Protein AF-A0A1D6H2U7-F1 (afdb_monomer)

Foldseek 3Di:
DPCVVVVCPPDPVVVVDDVPDPVVVVVVCVVCVVVDDDDDPVRDDDQDADPVLVVLLVVLVVVVVVQLVVQVVVPVVDDDPPSVPSDPPVVVVVSVVVSVQSLQAQQQAADPQDLVNLLVLLVVCQVLQLVHVPDDSVRSSVVSNPGGNVVSLVSCVVRNDDPPDNRDDVVRVVSGSVSVVVVVVVVVVVVVVVVVD

pLDDT: mean 80.96, std 12.72, range [44.22, 93.94]

Nearest PDB structures (foldseek):
  5gn1-assembly3_C  TM=7.634E-01  e=2.552E-04  Saccharomyces cerevisiae S288C
  5gn1-assembly2_B  TM=7.466E-01  e=2.278E-04  Saccharomyces cerevisiae S288C
  5gn1-assembly4_D  TM=7.566E-01  e=9.433E-04  Saccharomyces cerevisiae S288C
  7xxe-assembly1_B  TM=7.480E-01  e=2.031E-02  Schizosaccharomyces pombe 972h-
  6gi4-assembly1_B  TM=2.643E-01  e=2.697E+00  Escherichia coli

Organism: Zea mays (NCBI:txid4577)

Structure (mmCIF, N/CA/C/O backbone):
data_AF-A0A1D6H2U7-F1
#
_entry.id   AF-A0A1D6H2U7-F1
#
loop_
_atom_site.group_PDB
_atom_site.id
_atom_site.type_symbol
_atom_site.label_atom_id
_atom_site.label_alt_id
_atom_site.label_comp_id
_atom_site.label_asym_id
_atom_site.label_entity_id
_atom_site.label_seq_id
_atom_site.pdbx_PDB_ins_code
_atom_site.Cartn_x
_atom_site.Cartn_y
_atom_site.Cartn_z
_atom_site.occupancy
_atom_site.B_iso_or_equiv
_atom_site.auth_seq_id
_atom_site.auth_comp_id
_atom_site.auth_asym_id
_atom_site.auth_atom_id
_atom_site.pdbx_PDB_model_num
ATOM 1 N N . MET A 1 1 ? 18.653 -19.651 -17.900 1.00 61.44 1 MET A N 1
ATOM 2 C CA . MET A 1 1 ? 18.583 -19.620 -19.382 1.00 61.44 1 MET A CA 1
ATOM 3 C C . MET A 1 1 ? 18.150 -20.996 -19.859 1.00 61.44 1 MET A C 1
ATOM 5 O O . MET A 1 1 ? 18.416 -21.931 -19.123 1.00 61.44 1 MET A O 1
ATOM 9 N N . MET A 1 2 ? 17.457 -21.106 -21.000 1.00 68.44 2 MET A N 1
ATOM 10 C CA . MET A 1 2 ? 16.873 -22.360 -21.515 1.00 68.44 2 MET A CA 1
ATOM 11 C C . MET A 1 2 ? 17.975 -23.361 -21.919 1.00 68.44 2 MET A C 1
ATOM 13 O O . MET A 1 2 ? 18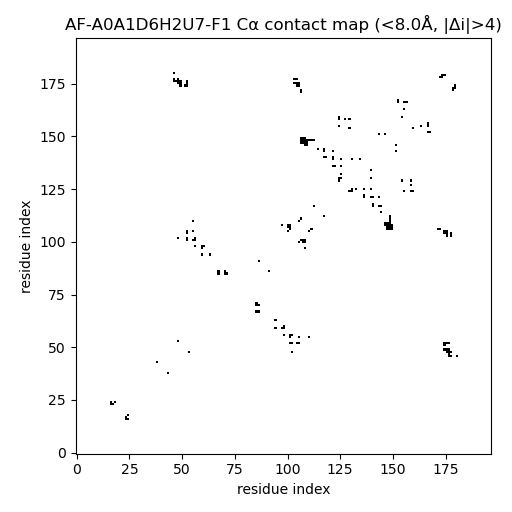.562 -23.186 -22.984 1.00 68.44 2 MET A O 1
ATOM 17 N N . PRO A 1 3 ? 18.296 -24.371 -21.091 1.00 67.69 3 PRO A N 1
ATOM 18 C CA . PRO A 1 3 ? 19.485 -25.198 -21.295 1.00 67.69 3 PRO A CA 1
ATOM 19 C C . PRO A 1 3 ? 19.363 -26.098 -22.530 1.00 67.69 3 PRO A C 1
ATOM 21 O O . PRO A 1 3 ? 20.343 -26.264 -23.243 1.00 67.69 3 PRO A O 1
ATOM 24 N N . ASP A 1 4 ? 18.158 -26.572 -22.850 1.00 71.56 4 ASP A N 1
ATOM 25 C CA . ASP A 1 4 ? 17.928 -27.526 -23.944 1.00 71.56 4 ASP A CA 1
ATOM 26 C C . ASP A 1 4 ? 18.066 -26.902 -25.344 1.00 71.56 4 ASP A C 1
ATOM 28 O O . ASP A 1 4 ? 18.385 -27.591 -26.306 1.00 71.56 4 ASP A O 1
ATOM 32 N N . ILE A 1 5 ? 17.868 -25.583 -25.467 1.00 65.81 5 ILE A N 1
ATOM 33 C CA . ILE A 1 5 ? 18.006 -24.845 -26.738 1.00 65.81 5 ILE A CA 1
ATOM 34 C C . ILE A 1 5 ? 19.468 -24.465 -27.005 1.00 65.81 5 ILE A C 1
ATOM 36 O O . ILE A 1 5 ? 19.890 -24.361 -28.153 1.00 65.81 5 ILE A O 1
ATOM 40 N N . PHE A 1 6 ? 20.249 -24.261 -25.942 1.00 66.50 6 PHE A N 1
ATOM 41 C CA . PHE A 1 6 ? 21.642 -23.814 -26.011 1.00 66.50 6 PHE A CA 1
ATOM 42 C C . PHE A 1 6 ? 22.638 -24.916 -25.608 1.00 66.50 6 PHE A C 1
ATOM 44 O O . PHE A 1 6 ? 23.785 -24.615 -25.289 1.00 66.50 6 PHE A O 1
ATOM 51 N N . ALA A 1 7 ? 22.226 -26.189 -25.642 1.00 64.31 7 ALA A N 1
ATOM 52 C CA . ALA A 1 7 ? 23.050 -27.356 -25.303 1.00 64.31 7 ALA A CA 1
ATOM 53 C C . ALA A 1 7 ? 24.149 -27.676 -26.341 1.00 64.31 7 ALA A C 1
ATOM 55 O O . ALA A 1 7 ? 24.775 -28.734 -26.295 1.00 64.31 7 ALA A O 1
ATOM 56 N N . THR A 1 8 ? 24.408 -26.776 -27.287 1.00 64.69 8 THR A N 1
ATOM 57 C CA . THR A 1 8 ? 25.469 -26.904 -28.288 1.00 64.69 8 THR A CA 1
ATOM 58 C C . THR A 1 8 ? 26.785 -26.406 -27.690 1.00 64.69 8 THR A C 1
ATOM 60 O O . THR A 1 8 ? 27.240 -25.299 -27.965 1.00 64.69 8 THR A O 1
ATOM 63 N N . GLY A 1 9 ? 27.390 -27.222 -26.824 1.00 60.00 9 GLY A N 1
ATOM 64 C CA . GLY A 1 9 ? 28.609 -26.888 -26.072 1.00 60.00 9 GLY A CA 1
ATOM 65 C C . GLY A 1 9 ? 29.874 -26.625 -26.902 1.00 60.00 9 GLY A C 1
ATOM 66 O O . GLY A 1 9 ? 30.895 -26.287 -26.316 1.00 60.00 9 GLY A O 1
ATOM 67 N N . ASP A 1 10 ? 29.814 -26.754 -28.232 1.00 60.66 10 ASP A N 1
ATOM 68 C CA . ASP A 1 10 ? 30.988 -26.743 -29.121 1.00 60.66 10 ASP A CA 1
ATOM 69 C C . ASP A 1 10 ? 30.894 -25.730 -30.282 1.00 60.66 10 ASP A C 1
ATOM 71 O O . ASP A 1 10 ? 31.730 -25.699 -31.184 1.00 60.66 10 ASP A O 1
ATOM 75 N N . VAL A 1 11 ? 29.868 -24.868 -30.295 1.00 68.19 11 VAL A N 1
ATOM 76 C CA . VAL A 1 11 ? 29.745 -23.832 -31.332 1.00 68.19 11 VAL A CA 1
ATOM 77 C C . VAL A 1 11 ? 30.457 -22.566 -30.873 1.00 68.19 11 VAL A C 1
ATOM 79 O O . VAL A 1 11 ? 29.959 -21.820 -30.026 1.00 68.19 11 VAL A O 1
ATOM 82 N N . ASP A 1 12 ? 31.619 -22.293 -31.467 1.00 67.75 12 ASP A N 1
ATOM 83 C CA . ASP A 1 12 ? 32.360 -21.050 -31.250 1.00 67.75 12 ASP A CA 1
ATOM 84 C C . ASP A 1 12 ? 31.632 -19.869 -31.912 1.00 67.75 12 ASP A C 1
ATOM 86 O O . ASP A 1 12 ? 31.928 -19.447 -33.034 1.00 67.75 12 ASP A O 1
ATOM 90 N N . LEU A 1 13 ? 30.644 -19.329 -31.196 1.00 66.44 13 LEU A N 1
ATOM 91 C CA . LEU A 1 13 ? 29.836 -18.179 -31.605 1.00 66.44 13 LEU A CA 1
ATOM 92 C C . LEU A 1 13 ? 30.704 -16.987 -32.029 1.00 66.44 13 LEU A C 1
ATOM 94 O O . LEU A 1 13 ? 30.295 -16.230 -32.900 1.00 66.44 13 LEU A O 1
ATOM 98 N N . LYS A 1 14 ? 31.924 -16.825 -31.497 1.00 66.69 14 LYS A N 1
ATOM 99 C CA . LYS A 1 14 ? 32.813 -15.723 -31.902 1.00 66.69 14 LYS A CA 1
ATOM 100 C C . LYS A 1 14 ? 33.278 -15.823 -33.354 1.00 66.69 14 LYS A C 1
ATOM 102 O O . LYS A 1 14 ? 33.529 -14.786 -33.956 1.00 66.69 14 LYS A O 1
ATOM 107 N N . LYS A 1 15 ? 33.381 -17.033 -33.913 1.00 66.19 15 LYS A N 1
ATOM 108 C CA . LYS A 1 15 ? 33.747 -17.248 -35.324 1.00 66.19 15 LYS A CA 1
ATOM 109 C C . LYS A 1 15 ? 32.573 -17.052 -36.278 1.00 66.19 15 LYS A C 1
ATOM 111 O O . LYS A 1 15 ? 32.790 -16.768 -37.448 1.00 66.19 15 LYS A O 1
ATOM 116 N N . LEU A 1 16 ? 31.345 -17.221 -35.786 1.00 64.31 16 LEU A N 1
ATOM 117 C CA . LEU A 1 16 ? 30.127 -17.040 -36.577 1.00 64.31 16 LEU A CA 1
ATOM 118 C C . LEU A 1 16 ? 29.632 -15.594 -36.544 1.00 64.31 16 LEU A C 1
ATOM 120 O O . LEU A 1 16 ? 29.084 -15.115 -37.526 1.00 64.31 16 LEU A O 1
ATOM 124 N N . LEU A 1 17 ? 29.836 -14.886 -35.433 1.00 67.31 17 LEU A N 1
ATOM 125 C CA . LEU A 1 17 ? 29.382 -13.513 -35.231 1.00 67.31 17 LEU A CA 1
ATOM 126 C C . LEU A 1 17 ? 30.329 -12.500 -35.888 1.00 67.31 17 LEU A C 1
ATOM 128 O O . LEU A 1 17 ? 31.092 -11.809 -35.213 1.00 67.31 17 LEU A O 1
ATOM 132 N N . ASN A 1 18 ? 30.241 -12.374 -37.211 1.00 73.75 18 ASN A N 1
ATOM 133 C CA . ASN A 1 18 ? 30.900 -11.296 -37.943 1.00 73.75 18 ASN A CA 1
ATOM 134 C C . ASN A 1 18 ? 30.145 -9.974 -37.725 1.00 73.75 18 ASN A C 1
ATOM 136 O O . ASN A 1 18 ? 28.996 -9.826 -38.135 1.00 73.75 18 ASN A O 1
ATOM 140 N N . ALA A 1 19 ? 30.789 -8.991 -37.087 1.00 71.00 19 ALA A N 1
ATOM 141 C CA . ALA A 1 19 ? 30.175 -7.699 -36.750 1.00 71.00 19 ALA A CA 1
ATOM 142 C C . ALA A 1 19 ? 29.856 -6.808 -37.970 1.00 71.00 19 ALA A C 1
ATOM 144 O O . ALA A 1 19 ? 29.170 -5.793 -37.836 1.00 71.00 19 ALA A O 1
ATOM 145 N N . GLU A 1 20 ? 30.352 -7.182 -39.148 1.00 78.94 20 GLU A N 1
ATOM 146 C CA . GLU A 1 20 ? 30.130 -6.480 -40.414 1.00 78.94 20 GLU A CA 1
ATOM 147 C C . GLU A 1 20 ? 28.921 -7.035 -41.186 1.00 78.94 20 GLU A C 1
ATOM 149 O O . GLU A 1 20 ? 28.338 -6.327 -42.010 1.00 78.94 20 GLU A O 1
ATOM 154 N N . ASP A 1 21 ? 28.491 -8.265 -40.878 1.00 85.94 21 ASP A N 1
ATOM 155 C CA . ASP A 1 21 ? 27.366 -8.922 -41.540 1.00 85.94 21 ASP A CA 1
ATOM 156 C C . ASP A 1 21 ? 26.028 -8.427 -40.969 1.00 85.94 21 ASP A C 1
ATOM 158 O O . ASP A 1 21 ? 25.554 -8.832 -39.901 1.00 85.94 21 ASP A O 1
ATOM 162 N N . ARG A 1 22 ? 25.402 -7.503 -41.701 1.00 85.69 22 ARG A N 1
ATOM 163 C CA . ARG A 1 22 ? 24.140 -6.872 -41.296 1.00 85.69 22 ARG A CA 1
ATOM 164 C C . ARG A 1 22 ? 22.956 -7.839 -41.307 1.00 85.69 22 ARG A C 1
ATOM 166 O O . ARG A 1 22 ? 22.033 -7.633 -40.512 1.00 85.69 22 ARG A O 1
ATOM 173 N N . GLU A 1 23 ? 22.964 -8.857 -42.165 1.00 87.44 23 GLU A N 1
ATOM 174 C CA . GLU A 1 23 ? 21.869 -9.828 -42.268 1.00 87.44 23 GLU A CA 1
ATOM 175 C C . GLU A 1 23 ? 21.894 -10.777 -41.075 1.00 87.44 23 GLU A C 1
ATOM 177 O O . GLU A 1 23 ? 20.884 -10.912 -40.372 1.00 87.44 23 GLU A O 1
ATOM 182 N N . LEU A 1 24 ? 23.075 -11.312 -40.754 1.00 85.25 24 LEU A N 1
ATOM 183 C CA . LEU A 1 24 ? 23.279 -12.135 -39.566 1.00 85.25 24 LEU A CA 1
ATOM 184 C C . LEU A 1 24 ? 22.907 -11.373 -38.282 1.00 85.25 24 LEU A C 1
ATOM 186 O O . LEU A 1 24 ? 22.192 -11.893 -37.421 1.00 85.25 24 LEU A O 1
ATOM 190 N N . ILE A 1 25 ? 23.322 -10.105 -38.166 1.00 85.62 25 ILE A N 1
ATOM 191 C CA . ILE A 1 25 ? 22.955 -9.240 -37.033 1.00 85.62 25 ILE A CA 1
ATOM 192 C C . ILE A 1 25 ? 21.433 -9.063 -36.930 1.00 85.62 25 ILE A C 1
ATOM 194 O O . ILE A 1 25 ? 20.893 -9.048 -35.819 1.00 85.62 25 ILE A O 1
ATOM 198 N N . SER A 1 26 ? 20.730 -8.905 -38.054 1.00 87.62 26 SER A N 1
ATOM 199 C CA . SER A 1 26 ? 19.267 -8.776 -38.078 1.00 87.62 26 SER A CA 1
ATOM 200 C C . SER A 1 26 ? 18.576 -10.062 -37.612 1.00 87.62 26 SER A C 1
ATOM 202 O O . SER A 1 26 ? 17.699 -10.013 -36.744 1.00 87.62 26 SER A O 1
ATOM 204 N N . GLN A 1 27 ? 19.032 -11.217 -38.104 1.00 86.88 27 GLN A N 1
ATOM 205 C CA . GLN A 1 27 ? 18.518 -12.529 -37.712 1.00 86.88 27 GLN A CA 1
ATOM 206 C C . GLN A 1 27 ? 18.701 -12.775 -36.210 1.00 86.88 27 GLN A C 1
ATOM 208 O O . GLN A 1 27 ? 17.755 -13.152 -35.520 1.00 86.88 27 GLN A O 1
ATOM 213 N N . ILE A 1 28 ? 19.882 -12.475 -35.666 1.00 86.50 28 ILE A N 1
ATOM 214 C CA . ILE A 1 28 ? 20.155 -12.611 -34.229 1.00 86.50 28 ILE A CA 1
ATOM 215 C C . ILE A 1 28 ? 19.280 -11.667 -33.406 1.00 86.50 28 ILE A C 1
ATOM 217 O O . ILE A 1 28 ? 18.736 -12.073 -32.380 1.00 86.50 28 ILE A O 1
ATOM 221 N N . LYS A 1 29 ? 19.106 -10.413 -33.842 1.00 85.94 29 LYS A N 1
ATOM 222 C CA . LYS A 1 29 ? 18.200 -9.466 -33.172 1.00 85.94 29 LYS A CA 1
ATOM 223 C C . LYS A 1 29 ? 16.758 -9.971 -33.164 1.00 85.94 29 LYS A C 1
ATOM 225 O O . LYS A 1 29 ? 16.084 -9.799 -32.153 1.00 85.94 29 LYS A O 1
ATOM 230 N N . SER A 1 30 ? 16.301 -10.597 -34.248 1.00 89.44 30 SER A N 1
ATOM 231 C CA . SER A 1 30 ? 14.970 -11.207 -34.332 1.00 89.44 30 SER A CA 1
ATOM 232 C C . SER A 1 30 ? 14.830 -12.403 -33.382 1.00 89.44 30 SER A C 1
ATOM 234 O O . SER A 1 30 ? 13.876 -12.450 -32.607 1.00 89.44 30 SER A O 1
ATOM 236 N N . ILE A 1 31 ? 15.822 -13.303 -33.354 1.00 86.81 31 ILE A N 1
ATOM 237 C CA . ILE A 1 31 ? 15.844 -14.481 -32.470 1.00 86.81 31 ILE A CA 1
ATOM 238 C C . ILE A 1 31 ? 15.892 -14.072 -30.993 1.00 86.81 31 ILE A C 1
ATOM 240 O O . ILE A 1 31 ? 15.165 -14.630 -30.178 1.00 86.81 31 ILE A O 1
ATOM 244 N N . LEU A 1 32 ? 16.733 -13.098 -30.629 1.00 86.44 32 LEU A N 1
ATOM 245 C CA . LEU A 1 32 ? 16.909 -12.660 -29.240 1.00 86.44 32 LEU A CA 1
ATOM 246 C C . LEU A 1 32 ? 15.817 -11.696 -28.761 1.00 86.44 32 LEU A C 1
ATOM 248 O O . LEU A 1 32 ? 15.577 -11.609 -27.557 1.00 86.44 32 LEU A O 1
ATOM 252 N N . GLY A 1 33 ? 15.164 -10.976 -29.676 1.00 86.06 33 GLY A N 1
ATOM 253 C CA . GLY A 1 33 ? 14.121 -9.987 -29.391 1.00 86.06 33 GLY A CA 1
ATOM 254 C C . GLY A 1 33 ? 13.051 -10.437 -28.384 1.00 86.06 33 GLY A C 1
ATOM 255 O O . GLY A 1 33 ? 12.831 -9.717 -27.411 1.00 86.06 33 GLY A O 1
ATOM 256 N N . PRO A 1 34 ? 12.412 -11.612 -28.542 1.00 88.62 34 PRO A N 1
ATOM 257 C CA . PRO A 1 34 ? 11.395 -12.087 -27.600 1.00 88.62 34 PRO A CA 1
ATOM 258 C C . PRO A 1 34 ? 11.954 -12.522 -26.235 1.00 88.62 34 PRO A C 1
ATOM 260 O O . PRO A 1 34 ? 11.215 -12.535 -25.254 1.00 88.62 34 PRO A O 1
ATOM 263 N N . PHE A 1 35 ? 13.247 -12.849 -26.138 1.00 87.12 35 PHE A N 1
ATOM 264 C CA . PHE A 1 35 ? 13.874 -13.311 -24.891 1.00 87.12 35 PHE A CA 1
ATOM 265 C C . PHE A 1 35 ? 14.579 -12.194 -24.112 1.00 87.12 35 PHE A C 1
ATOM 267 O O . PHE A 1 35 ? 14.858 -12.353 -22.922 1.00 87.12 35 PHE A O 1
ATOM 274 N N . ILE A 1 36 ? 14.881 -11.066 -24.763 1.00 86.50 36 ILE A N 1
ATOM 275 C CA . ILE A 1 36 ? 15.591 -9.938 -24.160 1.00 86.50 36 ILE A CA 1
ATOM 276 C C . ILE A 1 36 ? 14.699 -8.699 -24.173 1.00 86.50 36 ILE A C 1
ATOM 278 O O . ILE A 1 36 ? 14.622 -7.962 -25.155 1.00 86.50 36 ILE A O 1
ATOM 282 N N . LEU A 1 37 ? 14.107 -8.387 -23.020 1.00 86.88 37 LEU A N 1
ATOM 283 C CA . LEU A 1 37 ? 13.434 -7.108 -22.829 1.00 86.88 37 LEU A CA 1
ATOM 284 C C . LEU A 1 37 ? 14.469 -5.999 -22.576 1.00 86.88 37 LEU A C 1
ATOM 286 O O . LEU A 1 37 ? 14.953 -5.820 -21.457 1.00 86.88 37 LEU A O 1
ATOM 290 N N . ARG A 1 38 ? 14.799 -5.221 -23.613 1.00 87.12 38 ARG A N 1
ATOM 291 C CA . ARG A 1 38 ? 15.694 -4.053 -23.519 1.00 87.12 38 ARG A CA 1
ATOM 292 C C . ARG A 1 38 ? 14.979 -2.779 -23.964 1.00 87.12 38 ARG A C 1
ATOM 294 O O . ARG A 1 38 ? 14.407 -2.724 -25.045 1.00 87.12 38 ARG A O 1
ATOM 301 N N . ARG A 1 39 ? 15.074 -1.714 -23.161 1.00 84.75 39 ARG A N 1
ATOM 302 C CA . ARG A 1 39 ? 14.586 -0.366 -23.506 1.00 84.75 39 ARG A CA 1
ATOM 303 C C . ARG A 1 39 ? 15.717 0.652 -23.404 1.00 84.75 39 ARG A C 1
ATOM 305 O O . ARG A 1 39 ? 16.542 0.576 -22.497 1.00 84.75 39 ARG A O 1
ATOM 312 N N . LEU A 1 40 ? 15.749 1.615 -24.323 1.00 86.25 40 LEU A N 1
ATOM 313 C CA . LEU A 1 40 ? 16.646 2.767 -24.217 1.00 86.25 40 LEU A CA 1
ATOM 314 C C . LEU A 1 40 ? 16.175 3.683 -23.087 1.00 86.25 40 LEU A C 1
ATOM 316 O O . LEU A 1 40 ? 14.975 3.906 -22.940 1.00 86.25 40 LEU A O 1
ATOM 320 N N . LYS A 1 41 ? 17.112 4.256 -22.322 1.00 81.88 41 LYS A N 1
ATOM 321 C CA . LYS A 1 41 ? 16.786 5.180 -21.223 1.00 81.88 41 LYS A CA 1
ATOM 322 C C . LYS A 1 41 ? 16.059 6.436 -21.721 1.00 81.88 41 LYS A C 1
ATOM 324 O O . LYS A 1 41 ? 15.166 6.913 -21.036 1.00 81.88 41 LYS A O 1
ATOM 329 N N . SER A 1 42 ? 16.368 6.896 -22.936 1.00 85.81 42 SER A N 1
ATOM 330 C CA . SER A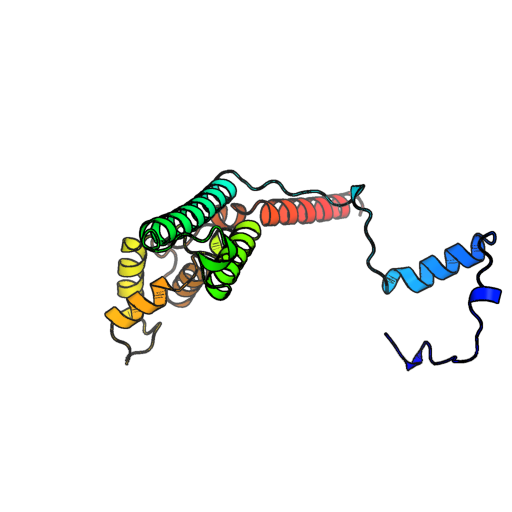 1 42 ? 15.629 7.959 -23.637 1.00 85.81 42 SER A CA 1
ATOM 331 C C . SER A 1 42 ? 14.147 7.625 -23.851 1.00 85.81 42 SER A C 1
ATOM 333 O O . SER A 1 42 ? 13.314 8.521 -23.894 1.00 85.81 42 SER A O 1
ATOM 335 N N . ASN A 1 43 ? 13.806 6.336 -23.950 1.00 78.69 43 ASN A N 1
ATOM 336 C CA . ASN A 1 43 ? 12.451 5.847 -24.219 1.00 78.69 43 ASN A CA 1
ATOM 337 C C . ASN A 1 43 ? 11.702 5.473 -22.925 1.00 78.69 43 ASN A C 1
ATOM 339 O O . ASN A 1 43 ? 10.607 4.898 -22.975 1.00 78.69 43 ASN A O 1
ATOM 343 N N . VAL A 1 44 ? 12.300 5.733 -21.759 1.00 76.69 44 VAL A N 1
ATOM 344 C CA . VAL A 1 44 ? 11.664 5.559 -20.453 1.00 76.69 44 VAL A CA 1
ATOM 345 C C . VAL A 1 44 ? 11.123 6.918 -20.028 1.00 76.69 44 VAL A C 1
ATOM 347 O O . VAL A 1 44 ? 11.879 7.809 -19.654 1.00 76.69 44 VAL A O 1
ATOM 350 N N . LYS A 1 45 ? 9.799 7.085 -20.092 1.00 72.12 45 LYS A N 1
ATOM 351 C CA . LYS A 1 45 ? 9.145 8.275 -19.546 1.00 72.12 45 LYS A CA 1
ATOM 352 C C . LYS A 1 45 ? 9.261 8.244 -18.024 1.00 72.12 45 LYS A C 1
ATOM 354 O O . LYS A 1 45 ? 8.825 7.284 -17.388 1.00 72.12 45 LYS A O 1
ATOM 359 N N . PHE A 1 46 ? 9.843 9.291 -17.450 1.00 77.75 46 PHE A N 1
ATOM 360 C CA . PHE A 1 46 ? 9.809 9.504 -16.009 1.00 77.75 46 PHE A CA 1
ATOM 361 C C . PHE A 1 46 ? 8.427 10.020 -15.625 1.00 77.75 46 PHE A C 1
ATOM 363 O O . PHE A 1 46 ? 7.913 10.957 -16.231 1.00 77.75 46 PHE A O 1
ATOM 370 N N . VAL A 1 47 ? 7.822 9.385 -14.627 1.00 83.12 47 VAL A N 1
ATOM 371 C CA . VAL A 1 47 ? 6.541 9.813 -14.072 1.00 83.12 47 VAL A CA 1
ATOM 372 C C . VAL A 1 47 ? 6.837 10.725 -12.891 1.00 83.12 47 VAL A C 1
ATOM 374 O O . VAL A 1 47 ? 7.448 10.290 -11.913 1.00 83.12 47 VAL A O 1
ATOM 377 N N . VAL A 1 48 ? 6.438 11.990 -13.001 1.00 85.75 48 VAL A N 1
ATOM 378 C CA . VAL A 1 48 ? 6.505 12.949 -11.894 1.00 85.75 48 VAL A CA 1
ATOM 379 C C . VAL A 1 48 ? 5.322 12.682 -10.968 1.00 85.75 48 VAL A C 1
ATOM 381 O O . VAL A 1 48 ? 4.213 12.472 -11.447 1.00 85.75 48 VAL A O 1
ATOM 384 N N . MET A 1 49 ? 5.558 12.641 -9.654 1.00 86.81 49 MET A N 1
ATOM 385 C CA . MET A 1 49 ? 4.484 12.432 -8.679 1.00 86.81 49 MET A CA 1
ATOM 386 C C . MET A 1 49 ? 3.471 13.580 -8.737 1.00 86.81 49 MET A C 1
ATOM 388 O O . MET A 1 49 ? 3.859 14.739 -8.887 1.00 86.81 49 MET A O 1
ATOM 392 N N . GLY A 1 50 ? 2.188 13.251 -8.568 1.00 86.44 50 GLY A N 1
ATOM 393 C CA . GLY A 1 50 ? 1.137 14.250 -8.374 1.00 86.44 50 GLY A CA 1
ATOM 394 C C . GLY A 1 50 ? 1.338 15.034 -7.075 1.00 86.44 50 GLY A C 1
ATOM 395 O O . GLY A 1 50 ? 2.151 14.652 -6.230 1.00 86.44 50 GLY A O 1
ATOM 396 N N . THR A 1 51 ? 0.595 16.126 -6.900 1.00 87.44 51 THR A N 1
ATOM 397 C CA . THR A 1 51 ? 0.705 17.014 -5.728 1.00 87.44 51 THR A CA 1
ATOM 398 C C . THR A 1 51 ? 0.492 16.262 -4.413 1.00 87.44 51 THR A C 1
ATOM 400 O O . THR A 1 51 ? 1.403 16.219 -3.589 1.00 87.44 51 THR A O 1
ATOM 403 N N . GLU A 1 52 ? -0.641 15.574 -4.266 1.00 85.62 52 GLU A N 1
ATOM 404 C CA . GLU A 1 52 ? -0.998 14.802 -3.064 1.00 85.62 52 GLU A CA 1
ATOM 405 C C . GLU A 1 52 ? 0.016 13.680 -2.776 1.00 85.62 52 GLU A C 1
ATOM 407 O O . GLU A 1 52 ? 0.531 13.541 -1.665 1.00 85.62 52 GLU A O 1
ATOM 412 N N . GLN A 1 53 ? 0.393 12.917 -3.809 1.00 90.06 53 GLN A N 1
ATOM 413 C CA . GLN A 1 53 ? 1.406 11.866 -3.698 1.00 90.06 53 GLN A CA 1
ATOM 414 C C . GLN A 1 53 ? 2.769 12.436 -3.269 1.00 90.06 53 GLN A C 1
ATOM 416 O O . GLN A 1 53 ? 3.464 11.842 -2.439 1.00 90.06 53 GLN A O 1
ATOM 421 N N . SER A 1 54 ? 3.159 13.593 -3.814 1.00 92.12 54 SER A N 1
ATOM 422 C CA . SER A 1 54 ? 4.399 14.271 -3.440 1.00 92.12 54 SER A CA 1
ATOM 423 C C . SER A 1 54 ? 4.358 14.794 -2.005 1.00 92.12 54 SER A C 1
ATOM 425 O O . SER A 1 54 ? 5.407 14.804 -1.358 1.00 92.12 54 SER A O 1
ATOM 427 N N . GLU A 1 55 ? 3.214 15.260 -1.515 1.00 91.62 55 GLU A N 1
ATOM 428 C CA . GLU A 1 55 ? 3.053 15.718 -0.132 1.00 91.62 55 GLU A CA 1
ATOM 429 C C . GLU A 1 55 ? 3.165 14.553 0.847 1.00 91.62 55 GLU A C 1
ATOM 431 O O . GLU A 1 55 ? 3.981 14.614 1.770 1.00 91.62 55 GLU A O 1
ATOM 436 N N . ALA A 1 56 ? 2.467 13.444 0.587 1.00 89.88 56 ALA A N 1
ATOM 437 C CA . ALA A 1 56 ? 2.596 12.218 1.376 1.00 89.88 56 ALA A CA 1
ATOM 438 C C . ALA A 1 56 ? 4.055 11.724 1.426 1.00 89.88 56 ALA A C 1
ATOM 440 O O . ALA A 1 56 ? 4.571 11.361 2.487 1.00 89.88 56 ALA A O 1
ATOM 441 N N . TYR A 1 57 ? 4.761 11.782 0.292 1.00 93.06 57 TYR A N 1
ATOM 442 C CA . TYR A 1 57 ? 6.171 11.404 0.210 1.00 93.06 57 TYR A CA 1
ATOM 443 C C . TYR A 1 57 ? 7.078 12.332 1.035 1.00 93.06 57 TYR A C 1
ATOM 445 O O . TYR A 1 57 ? 7.952 11.860 1.768 1.00 93.06 57 TYR A O 1
ATOM 453 N N . LYS A 1 58 ? 6.861 13.653 0.962 1.00 93.94 58 LYS A N 1
ATOM 454 C CA . LYS A 1 58 ? 7.599 14.644 1.766 1.00 93.94 58 LYS A CA 1
ATOM 455 C C . LYS A 1 58 ? 7.348 14.457 3.263 1.00 93.94 58 LYS A C 1
ATOM 457 O O . LYS A 1 58 ? 8.302 14.508 4.038 1.00 93.94 58 LYS A O 1
ATOM 462 N N . ASN A 1 59 ? 6.106 14.188 3.659 1.00 92.19 59 ASN A N 1
ATOM 463 C CA . ASN A 1 59 ? 5.738 13.946 5.053 1.00 92.19 59 ASN A CA 1
ATOM 464 C C . ASN A 1 59 ? 6.464 12.718 5.617 1.00 92.19 59 ASN A C 1
ATOM 466 O O . ASN A 1 59 ? 7.090 12.818 6.672 1.00 92.19 59 ASN A O 1
ATOM 470 N N . ALA A 1 60 ? 6.503 11.610 4.872 1.00 91.25 60 ALA A N 1
ATOM 471 C CA . ALA A 1 60 ? 7.236 10.410 5.279 1.00 91.25 60 ALA A CA 1
ATOM 472 C C . ALA A 1 60 ? 8.755 10.654 5.409 1.00 91.25 60 ALA A C 1
ATOM 474 O O . ALA A 1 60 ? 9.409 10.124 6.311 1.00 91.25 60 ALA A O 1
ATOM 475 N N . ILE A 1 61 ? 9.341 11.479 4.533 1.00 93.50 61 ILE A N 1
ATOM 476 C CA . ILE A 1 61 ? 10.753 11.881 4.652 1.00 93.50 61 ILE A CA 1
ATOM 477 C C . ILE A 1 61 ? 10.982 12.716 5.914 1.00 93.50 61 ILE A C 1
ATOM 479 O O . ILE A 1 61 ? 11.993 12.535 6.597 1.00 93.50 61 ILE A O 1
ATOM 483 N N . ASN A 1 62 ? 10.077 13.643 6.215 1.00 93.88 62 ASN A N 1
ATOM 484 C CA . ASN A 1 62 ? 10.185 14.488 7.399 1.00 93.88 62 ASN A CA 1
ATOM 485 C C . ASN A 1 62 ? 10.064 13.662 8.684 1.00 93.88 62 ASN A C 1
ATOM 487 O O . ASN A 1 62 ? 10.847 13.882 9.605 1.00 93.88 62 ASN A O 1
ATOM 491 N N . GLU A 1 63 ? 9.183 12.662 8.715 1.00 90.81 63 GLU A N 1
ATOM 492 C CA . GLU A 1 63 ? 9.079 11.708 9.824 1.00 90.81 63 GLU A CA 1
ATOM 493 C C . GLU A 1 63 ? 10.387 10.928 10.030 1.00 90.81 63 GLU A C 1
ATOM 495 O O . GLU A 1 63 ? 10.907 10.867 11.145 1.00 90.81 63 GLU A O 1
ATOM 500 N N . TYR A 1 64 ? 10.990 10.416 8.950 1.00 90.38 64 TYR A N 1
ATOM 501 C CA . TYR A 1 64 ? 12.305 9.769 9.015 1.00 90.38 64 TYR A CA 1
ATOM 502 C C . TYR A 1 64 ? 13.382 10.705 9.585 1.00 90.38 64 TYR A C 1
ATOM 504 O O . TYR A 1 64 ? 14.144 10.312 10.472 1.00 90.38 64 TYR A O 1
ATOM 512 N N . ARG A 1 65 ? 13.437 11.958 9.113 1.00 90.38 65 ARG A N 1
ATOM 513 C CA . ARG A 1 65 ? 14.394 12.961 9.609 1.00 90.38 65 ARG A CA 1
ATOM 514 C C . ARG A 1 65 ? 14.173 13.271 11.087 1.00 90.38 65 ARG A C 1
ATOM 516 O O . ARG A 1 65 ? 15.147 13.299 11.837 1.00 90.38 65 ARG A O 1
ATOM 523 N N . ALA A 1 66 ? 12.924 13.448 11.509 1.00 90.12 66 ALA A N 1
ATOM 524 C CA . ALA A 1 66 ? 12.573 13.680 12.906 1.00 90.12 66 ALA A CA 1
ATOM 525 C C . ALA A 1 66 ? 12.974 12.486 13.789 1.00 90.12 66 ALA A C 1
ATOM 527 O O . ALA A 1 66 ? 13.555 12.675 14.856 1.00 90.12 66 ALA A O 1
ATOM 528 N N . ALA A 1 67 ? 12.759 11.251 13.323 1.00 87.19 67 ALA A N 1
ATOM 529 C CA . ALA A 1 67 ? 13.180 10.044 14.031 1.00 87.19 67 ALA A CA 1
ATOM 530 C C . ALA A 1 67 ? 14.711 9.932 14.164 1.00 87.19 67 ALA A C 1
ATOM 532 O O . ALA A 1 67 ? 15.200 9.522 15.221 1.00 87.19 67 ALA A O 1
ATOM 533 N N . CYS A 1 68 ? 15.471 10.315 13.130 1.00 84.12 68 CYS A N 1
ATOM 534 C CA . CYS A 1 68 ? 16.934 10.419 13.203 1.00 84.12 68 CYS A CA 1
ATOM 535 C C . CYS A 1 68 ? 17.364 11.445 14.259 1.00 84.12 68 CYS A C 1
ATOM 537 O O . CYS A 1 68 ? 18.183 11.133 15.123 1.00 84.12 68 CYS A O 1
ATOM 539 N N . GLN A 1 69 ? 16.788 12.649 14.204 1.00 85.50 69 GLN A N 1
ATOM 540 C CA . GLN A 1 69 ? 17.136 13.767 15.085 1.00 85.50 69 GLN A CA 1
ATOM 541 C C . GLN A 1 69 ? 16.786 13.486 16.554 1.00 85.50 69 GLN A C 1
ATOM 543 O O . GLN A 1 69 ? 17.578 13.756 17.458 1.00 85.50 69 GLN A O 1
ATOM 548 N N . ALA A 1 70 ? 15.628 12.874 16.810 1.00 85.06 70 ALA A N 1
ATOM 549 C CA . ALA A 1 70 ? 15.210 12.494 18.156 1.00 85.06 70 ALA A CA 1
ATOM 550 C C . ALA A 1 70 ? 16.129 11.429 18.781 1.00 85.06 70 ALA A C 1
ATOM 552 O O . ALA A 1 70 ? 16.268 11.380 20.002 1.00 85.06 70 ALA A O 1
ATOM 553 N N . ARG A 1 71 ? 16.762 10.569 17.968 1.00 78.94 71 ARG A N 1
ATOM 554 C CA . ARG A 1 71 ? 17.766 9.610 18.454 1.00 78.94 71 ARG A CA 1
ATOM 555 C C . ARG A 1 71 ? 19.128 10.258 18.659 1.00 78.94 71 ARG A C 1
ATOM 557 O O . ARG A 1 71 ? 19.736 9.985 19.686 1.00 78.94 71 ARG A O 1
ATOM 564 N N . SER A 1 72 ? 19.565 11.148 17.762 1.00 74.38 72 SER A N 1
ATOM 565 C CA . SER A 1 72 ? 20.827 11.878 17.953 1.00 74.38 72 SER A CA 1
ATOM 566 C C . SER A 1 72 ? 20.815 12.738 19.217 1.00 74.38 72 SER A C 1
ATOM 568 O O . SER A 1 72 ? 21.824 12.815 19.908 1.00 74.38 72 SER A O 1
ATOM 570 N N . ALA A 1 73 ? 19.666 13.337 19.555 1.00 73.75 73 ALA A N 1
ATOM 571 C CA . ALA A 1 73 ? 19.501 14.117 20.784 1.00 73.75 73 ALA A CA 1
ATOM 572 C C . ALA A 1 73 ? 19.545 13.259 22.064 1.00 73.75 73 ALA A C 1
ATOM 574 O O . ALA A 1 73 ? 19.856 13.773 23.129 1.00 73.75 73 ALA A O 1
ATOM 575 N N . LYS A 1 74 ? 19.244 11.956 21.974 1.00 69.19 74 LYS A N 1
ATOM 576 C CA . LYS A 1 74 ? 19.327 11.013 23.105 1.00 69.19 74 LYS A CA 1
ATOM 577 C C . LYS A 1 74 ? 20.714 10.389 23.268 1.00 69.19 74 LYS A C 1
ATOM 579 O O . LYS A 1 74 ? 21.002 9.845 24.325 1.00 69.19 74 LYS A O 1
ATOM 584 N N . SER A 1 75 ? 21.551 10.423 22.231 1.00 59.69 75 SER A N 1
ATOM 585 C CA . SER A 1 75 ? 22.883 9.804 22.213 1.00 59.69 75 SER A CA 1
ATOM 586 C C . SER A 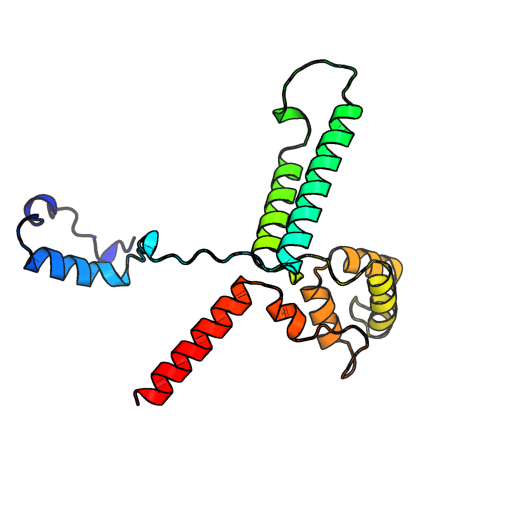1 75 ? 24.027 10.787 22.496 1.00 59.69 75 SER A C 1
ATOM 588 O O . SER A 1 75 ? 25.184 10.455 22.254 1.00 59.69 75 SER A O 1
ATOM 590 N N . SER A 1 76 ? 23.731 11.998 22.975 1.00 55.97 76 SER A N 1
ATOM 591 C CA . SER A 1 76 ? 24.714 13.064 23.217 1.00 55.97 76 SER A CA 1
ATOM 592 C C . SER A 1 76 ? 25.710 12.802 24.359 1.00 55.97 76 SER A C 1
ATOM 594 O O . SER A 1 76 ? 26.604 13.618 24.544 1.00 55.97 76 SER A O 1
ATOM 596 N N . ASP A 1 77 ? 25.625 11.671 25.067 1.00 54.22 77 ASP A N 1
ATOM 597 C CA . ASP A 1 77 ? 26.608 11.267 26.091 1.00 54.22 77 ASP A CA 1
ATOM 598 C C . ASP A 1 77 ? 27.867 10.573 25.525 1.00 54.22 77 ASP A C 1
ATOM 600 O O . ASP A 1 77 ? 28.775 10.226 26.278 1.00 54.22 77 ASP A O 1
ATOM 604 N N . GLY A 1 78 ? 27.984 10.369 24.207 1.00 50.22 78 GLY A N 1
ATOM 605 C CA . GLY A 1 78 ? 29.146 9.683 23.632 1.00 50.22 78 GLY A CA 1
ATOM 606 C C . GLY A 1 78 ? 29.434 10.078 22.191 1.00 50.22 78 GLY A C 1
ATOM 607 O O . GLY A 1 78 ? 28.818 9.574 21.254 1.00 50.22 78 GLY A O 1
ATOM 608 N N . ILE A 1 79 ? 30.405 10.969 22.008 1.00 52.31 79 ILE A N 1
ATOM 609 C CA . ILE A 1 79 ? 30.901 11.429 20.709 1.00 52.31 79 ILE A CA 1
ATOM 610 C C . ILE A 1 79 ? 31.469 10.239 19.912 1.00 52.31 79 ILE A C 1
ATOM 612 O O . ILE A 1 79 ? 32.559 9.748 20.192 1.00 52.31 79 ILE A O 1
ATOM 616 N N . SER A 1 80 ? 30.771 9.818 18.855 1.00 48.84 80 SER A N 1
ATOM 617 C CA . SER A 1 80 ? 31.420 9.301 17.645 1.00 48.84 80 SER A CA 1
ATOM 618 C C . SER A 1 80 ? 30.567 9.661 16.426 1.00 48.84 80 SER A C 1
ATOM 620 O O . SER A 1 80 ? 29.368 9.392 16.392 1.00 48.84 80 SER A O 1
ATOM 622 N N . ASN A 1 81 ? 31.183 10.281 15.418 1.00 52.56 81 ASN A N 1
ATOM 623 C CA . ASN A 1 81 ? 30.558 10.789 14.186 1.00 52.56 81 ASN A CA 1
ATOM 624 C C . ASN A 1 81 ? 30.058 9.679 13.230 1.00 52.56 81 ASN A C 1
ATOM 626 O O . ASN A 1 81 ? 30.033 9.846 12.010 1.00 52.56 81 ASN A O 1
ATOM 630 N N . ASN A 1 82 ? 29.655 8.524 13.759 1.00 55.19 82 ASN A N 1
ATOM 631 C CA . ASN A 1 82 ? 29.132 7.412 12.982 1.00 55.19 82 ASN A CA 1
ATOM 632 C C . ASN A 1 82 ? 27.635 7.608 12.711 1.00 55.19 82 ASN A C 1
ATOM 634 O O . ASN A 1 82 ? 26.777 7.091 13.426 1.00 55.19 82 ASN A O 1
ATOM 638 N N . ILE A 1 83 ? 27.316 8.292 11.606 1.00 55.75 83 ILE A N 1
ATOM 639 C CA . ILE A 1 83 ? 25.947 8.398 11.054 1.00 55.75 83 ILE A CA 1
ATOM 640 C C . ILE A 1 83 ? 25.309 7.000 10.892 1.00 55.75 83 ILE A C 1
ATOM 642 O O . ILE A 1 83 ? 24.102 6.831 11.057 1.00 55.75 83 ILE A O 1
ATOM 646 N N . ALA A 1 84 ? 26.136 5.977 10.645 1.00 53.97 84 ALA A N 1
ATOM 647 C CA . ALA A 1 84 ? 25.738 4.577 10.503 1.00 53.97 84 ALA A CA 1
ATOM 648 C C . ALA A 1 84 ? 25.151 3.928 11.779 1.00 53.97 84 ALA A C 1
ATOM 650 O O . ALA A 1 84 ? 24.603 2.828 11.683 1.00 53.97 84 ALA A O 1
ATOM 651 N N . GLY A 1 85 ? 25.251 4.575 12.949 1.00 56.88 85 GLY A N 1
ATOM 652 C CA . GLY A 1 85 ? 24.757 4.059 14.234 1.00 56.88 85 GLY A CA 1
ATOM 653 C C . GLY A 1 85 ? 23.456 4.688 14.749 1.00 56.88 85 GLY A C 1
ATOM 654 O O . GLY A 1 85 ? 22.893 4.190 15.719 1.00 56.88 85 GLY A O 1
ATOM 655 N N . LEU A 1 86 ? 22.954 5.759 14.120 1.00 66.75 86 LEU A N 1
ATOM 656 C CA . LEU A 1 86 ? 21.824 6.544 14.6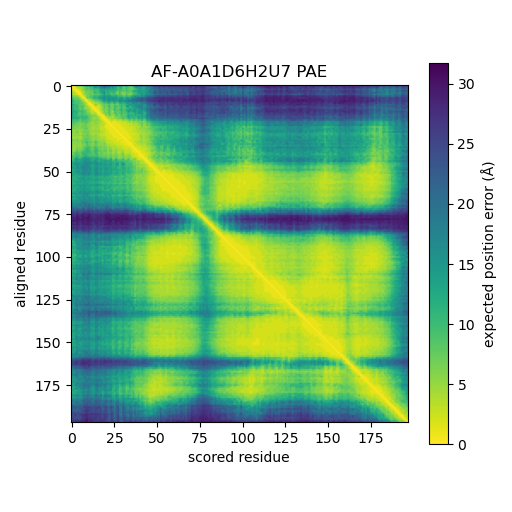48 1.00 66.75 86 LEU A CA 1
ATOM 657 C C . LEU A 1 86 ? 20.491 5.789 14.624 1.00 66.75 86 LEU A C 1
ATOM 659 O O . LEU A 1 86 ? 19.672 5.927 15.534 1.00 66.75 86 LEU A O 1
ATOM 663 N N . ILE A 1 87 ? 20.261 4.993 13.578 1.00 73.31 87 ILE A N 1
ATOM 664 C CA . ILE A 1 87 ? 19.045 4.201 13.397 1.00 73.31 87 ILE A CA 1
ATOM 665 C C . ILE A 1 87 ? 19.429 2.750 13.076 1.00 73.31 87 ILE A C 1
ATOM 667 O O . ILE A 1 87 ? 20.256 2.519 12.192 1.00 73.31 87 ILE A O 1
ATOM 671 N N . PRO A 1 88 ? 18.794 1.747 13.714 1.00 83.06 88 PRO A N 1
ATOM 672 C CA . PRO A 1 88 ? 18.990 0.348 13.352 1.00 83.06 88 PRO A CA 1
ATOM 673 C C . PRO A 1 88 ? 18.716 0.096 11.861 1.00 83.06 88 PRO A C 1
ATOM 675 O O . PRO A 1 88 ? 17.683 0.517 11.338 1.00 83.06 88 PRO A O 1
ATOM 678 N N . LYS A 1 89 ? 19.574 -0.680 11.182 1.00 84.50 89 LYS A N 1
ATOM 679 C CA . LYS A 1 89 ? 19.445 -1.002 9.740 1.00 84.50 89 LYS A CA 1
ATOM 680 C C . LYS A 1 89 ? 18.035 -1.462 9.334 1.00 84.50 89 LYS A C 1
ATOM 682 O O . LYS A 1 89 ? 17.538 -1.086 8.274 1.00 84.50 89 LYS A O 1
ATOM 687 N N . ARG A 1 90 ? 17.363 -2.233 10.197 1.00 85.44 90 ARG A N 1
ATOM 688 C CA . ARG A 1 90 ? 15.978 -2.690 9.985 1.00 85.44 90 ARG A CA 1
ATOM 689 C C . ARG A 1 90 ? 14.990 -1.527 9.868 1.00 85.44 90 ARG A C 1
ATOM 691 O O . ARG A 1 90 ? 14.138 -1.544 8.989 1.00 85.44 90 ARG A O 1
ATOM 698 N N . GLN A 1 91 ? 15.113 -0.511 10.717 1.00 85.00 91 GLN A N 1
ATOM 699 C CA . GLN A 1 91 ? 14.235 0.659 10.665 1.00 85.00 91 GLN A CA 1
ATOM 700 C C . GLN A 1 91 ? 14.485 1.487 9.405 1.00 85.00 91 GLN A C 1
ATOM 702 O O . GLN A 1 91 ? 13.527 1.887 8.754 1.00 85.00 91 GLN A O 1
ATOM 707 N N . ILE A 1 92 ? 15.749 1.662 9.006 1.00 87.12 92 ILE A N 1
ATOM 708 C CA . ILE A 1 92 ? 16.102 2.326 7.742 1.00 87.12 92 ILE A CA 1
ATOM 709 C C . ILE A 1 92 ? 15.431 1.606 6.561 1.00 87.12 92 ILE A C 1
ATOM 711 O O . ILE A 1 92 ? 14.760 2.235 5.744 1.00 87.12 92 ILE A O 1
ATOM 715 N N . SER A 1 93 ? 15.541 0.274 6.509 1.00 89.50 93 SER A N 1
ATOM 716 C CA . SER A 1 93 ? 14.892 -0.545 5.477 1.00 89.50 93 SER A CA 1
ATOM 717 C C . SER A 1 93 ? 13.365 -0.378 5.457 1.00 89.50 93 SER A C 1
ATOM 719 O O . SER A 1 93 ? 12.762 -0.273 4.383 1.00 89.50 93 SER A O 1
ATOM 721 N N . ASN A 1 94 ? 12.731 -0.282 6.631 1.00 90.56 94 ASN A N 1
ATOM 722 C CA . ASN A 1 94 ? 11.291 -0.046 6.738 1.00 90.56 94 ASN A CA 1
ATOM 723 C C . ASN A 1 94 ? 10.895 1.310 6.135 1.00 90.56 94 ASN A C 1
ATOM 725 O O . ASN A 1 94 ? 9.958 1.354 5.339 1.00 90.56 94 ASN A O 1
ATOM 729 N N . TYR A 1 95 ? 11.629 2.389 6.431 1.00 91.62 95 TYR A N 1
ATOM 730 C CA . TYR A 1 95 ? 11.371 3.705 5.832 1.00 91.62 95 TYR A CA 1
ATOM 731 C C . TYR A 1 95 ? 11.520 3.681 4.309 1.00 91.62 95 TYR A C 1
ATOM 733 O O . TYR A 1 95 ? 10.617 4.119 3.601 1.00 91.62 95 TYR A O 1
ATOM 741 N N . PHE A 1 96 ? 12.590 3.080 3.777 1.00 92.81 96 PHE A N 1
ATOM 742 C CA . PHE A 1 96 ? 12.749 2.942 2.322 1.00 92.81 96 PHE A CA 1
ATOM 743 C C . PHE A 1 96 ? 11.641 2.107 1.678 1.00 92.81 96 PHE A C 1
ATOM 745 O O . PHE A 1 96 ? 11.230 2.383 0.550 1.00 92.81 96 PHE A O 1
ATOM 752 N N . THR A 1 97 ? 11.132 1.104 2.387 1.00 93.25 97 THR A N 1
ATOM 753 C CA . THR A 1 97 ? 9.974 0.330 1.934 1.00 93.25 97 THR A CA 1
ATOM 754 C C . THR A 1 97 ? 8.722 1.205 1.880 1.00 93.25 97 THR A C 1
ATOM 756 O O . THR A 1 97 ? 8.011 1.164 0.877 1.00 93.25 97 THR A O 1
ATOM 759 N N . GLN A 1 98 ? 8.481 2.048 2.888 1.00 91.06 98 GLN A N 1
ATOM 760 C CA . GLN A 1 98 ? 7.370 3.007 2.875 1.00 91.06 98 GLN A CA 1
ATOM 761 C C . GL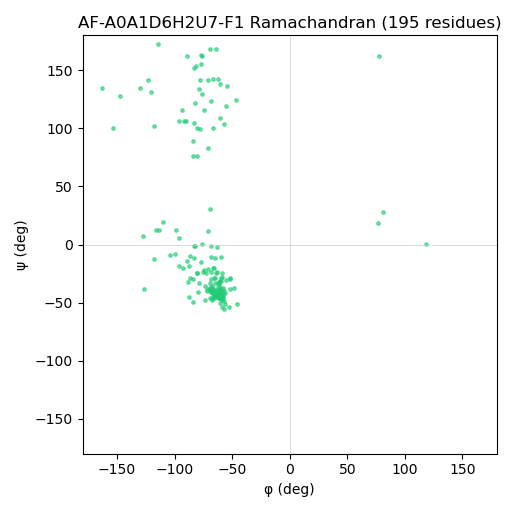N A 1 98 ? 7.509 4.033 1.744 1.00 91.06 98 GLN A C 1
ATOM 763 O O . GLN A 1 98 ? 6.561 4.248 0.994 1.00 91.06 98 GLN A O 1
ATOM 768 N N . PHE A 1 99 ? 8.705 4.581 1.519 1.00 93.88 99 PHE A N 1
ATOM 769 C CA . PHE A 1 99 ? 8.957 5.502 0.405 1.00 93.88 99 PHE A CA 1
ATOM 770 C C . PHE A 1 99 ? 8.628 4.862 -0.946 1.00 93.88 99 PHE A C 1
ATOM 772 O O . PHE A 1 99 ? 7.977 5.480 -1.786 1.00 93.88 99 PHE A O 1
ATOM 779 N N . ARG A 1 100 ? 9.015 3.597 -1.148 1.00 93.50 100 ARG A N 1
ATOM 780 C CA . ARG A 1 100 ? 8.677 2.847 -2.368 1.00 93.50 100 ARG A CA 1
ATOM 781 C C . ARG A 1 100 ? 7.175 2.615 -2.508 1.00 93.50 100 ARG A C 1
ATOM 783 O O . ARG A 1 100 ? 6.665 2.726 -3.620 1.00 93.50 100 ARG A O 1
ATOM 790 N N . LYS A 1 101 ? 6.475 2.314 -1.408 1.00 92.81 101 LYS A N 1
ATOM 791 C CA . LYS A 1 101 ? 5.011 2.172 -1.397 1.00 92.81 101 LYS A CA 1
ATOM 792 C C . LYS A 1 101 ? 4.341 3.464 -1.857 1.00 92.81 101 LYS A C 1
ATOM 794 O O . LYS A 1 101 ? 3.634 3.430 -2.857 1.00 92.81 101 LYS A O 1
ATOM 799 N N . ILE A 1 102 ? 4.667 4.595 -1.227 1.00 91.88 102 ILE A N 1
ATOM 800 C CA . ILE A 1 102 ? 4.111 5.916 -1.567 1.00 91.88 102 ILE A CA 1
ATOM 801 C C . ILE A 1 102 ? 4.422 6.290 -3.018 1.00 91.88 102 ILE A C 1
ATOM 803 O O . ILE A 1 102 ? 3.541 6.728 -3.754 1.00 91.88 102 ILE A O 1
ATOM 807 N N . ALA A 1 103 ? 5.663 6.068 -3.463 1.00 90.62 103 ALA A N 1
ATOM 808 C CA . ALA A 1 103 ? 6.087 6.357 -4.832 1.00 90.62 103 ALA A CA 1
ATOM 809 C C . ALA A 1 103 ? 5.356 5.513 -5.891 1.00 90.62 103 ALA A C 1
ATOM 811 O O . ALA A 1 103 ? 5.274 5.908 -7.056 1.00 90.62 103 ALA A O 1
ATOM 812 N N . ASN A 1 104 ? 4.847 4.339 -5.515 1.00 90.38 104 ASN A N 1
ATOM 813 C CA . ASN A 1 104 ? 3.996 3.529 -6.377 1.00 90.38 104 ASN A CA 1
ATOM 814 C C . ASN A 1 104 ? 2.538 3.989 -6.301 1.00 90.38 104 ASN A C 1
ATOM 816 O O . ASN A 1 104 ? 1.922 4.204 -7.346 1.00 90.38 104 ASN A O 1
ATOM 820 N N . HIS A 1 105 ? 1.998 4.147 -5.093 1.00 90.38 105 HIS A N 1
ATOM 821 C CA . HIS A 1 105 ? 0.623 4.577 -4.883 1.00 90.38 105 HIS A CA 1
ATOM 822 C C . HIS A 1 105 ? 0.391 5.080 -3.443 1.00 90.38 105 HIS A C 1
ATOM 824 O O . HIS A 1 105 ? 0.771 4.374 -2.505 1.00 90.38 105 HIS A O 1
ATOM 830 N N . PRO A 1 106 ? -0.287 6.228 -3.233 1.00 90.25 106 PRO A N 1
ATOM 831 C CA . PRO A 1 106 ? -0.576 6.740 -1.888 1.00 90.25 106 PRO A CA 1
ATOM 832 C C . PRO A 1 106 ? -1.440 5.776 -1.053 1.00 90.25 106 PRO A C 1
ATOM 834 O O . PRO A 1 106 ? -1.079 5.473 0.075 1.00 90.25 106 PRO A O 1
ATOM 837 N N . LEU A 1 107 ? -2.487 5.177 -1.640 1.00 91.94 107 LEU A N 1
ATOM 838 C CA . LEU A 1 107 ? -3.385 4.217 -0.957 1.00 91.94 107 LEU A CA 1
ATOM 839 C C . LEU A 1 107 ? -2.734 2.938 -0.393 1.00 91.94 107 LEU A C 1
ATOM 841 O O . LEU A 1 107 ? -3.389 2.178 0.319 1.00 91.94 107 LEU A O 1
ATOM 845 N N . VAL A 1 108 ? -1.471 2.648 -0.726 1.00 91.94 108 VAL A N 1
ATOM 846 C CA . VAL A 1 108 ? -0.745 1.485 -0.173 1.00 91.94 108 VAL A CA 1
ATOM 847 C C . VAL A 1 108 ? -0.274 1.756 1.260 1.00 91.94 108 VAL A C 1
ATOM 849 O O . VAL A 1 108 ? 0.082 0.825 1.988 1.00 91.94 108 VAL A O 1
ATOM 852 N N . ILE A 1 109 ? -0.294 3.016 1.684 1.00 90.94 109 ILE A N 1
ATOM 853 C CA . ILE A 1 109 ? -0.107 3.416 3.074 1.00 90.94 109 ILE A CA 1
ATOM 854 C C . ILE A 1 109 ? -1.400 4.034 3.611 1.00 90.94 109 ILE A C 1
ATOM 856 O O . ILE A 1 109 ? -2.369 4.196 2.873 1.00 90.94 109 ILE A O 1
ATOM 860 N N . ARG A 1 110 ? -1.436 4.316 4.913 1.00 90.94 110 ARG A N 1
ATOM 861 C CA . ARG A 1 110 ? -2.565 4.989 5.552 1.00 90.94 110 ARG A CA 1
ATOM 862 C C . ARG A 1 110 ? -2.319 6.495 5.548 1.00 90.94 110 ARG A C 1
ATOM 864 O O . ARG A 1 110 ? -1.459 6.970 6.289 1.00 90.94 110 ARG A O 1
ATOM 871 N N . CYS A 1 111 ? -3.036 7.216 4.695 1.00 85.88 111 CYS A N 1
ATOM 872 C CA . CYS A 1 111 ? -2.960 8.672 4.547 1.00 85.88 111 CYS A CA 1
ATOM 873 C C . CYS A 1 111 ? -4.328 9.339 4.674 1.00 85.88 111 CYS A C 1
ATOM 875 O O . CYS A 1 111 ? -4.419 10.417 5.256 1.00 85.88 111 CYS A O 1
ATOM 877 N N . ILE A 1 112 ? -5.368 8.709 4.131 1.00 87.38 112 ILE A N 1
ATOM 878 C CA . ILE A 1 112 ? -6.719 9.265 4.049 1.00 87.38 112 ILE A CA 1
ATOM 879 C C . ILE A 1 112 ? -7.497 8.947 5.327 1.00 87.38 112 ILE A C 1
ATOM 881 O O . ILE A 1 112 ? -8.138 9.832 5.891 1.00 87.38 112 ILE A O 1
ATOM 885 N N . TYR A 1 113 ? -7.428 7.704 5.817 1.00 90.62 113 TYR A N 1
ATOM 886 C CA . TYR A 1 113 ? -8.156 7.317 7.024 1.00 90.62 113 TYR A CA 1
ATOM 887 C C . TYR A 1 113 ? -7.389 7.695 8.294 1.00 90.62 113 TYR A C 1
ATOM 889 O O . TYR A 1 113 ? -6.433 7.025 8.713 1.00 90.62 113 TYR A O 1
ATOM 897 N N . GLY A 1 114 ? -7.856 8.756 8.954 1.00 90.75 114 GLY A N 1
ATOM 8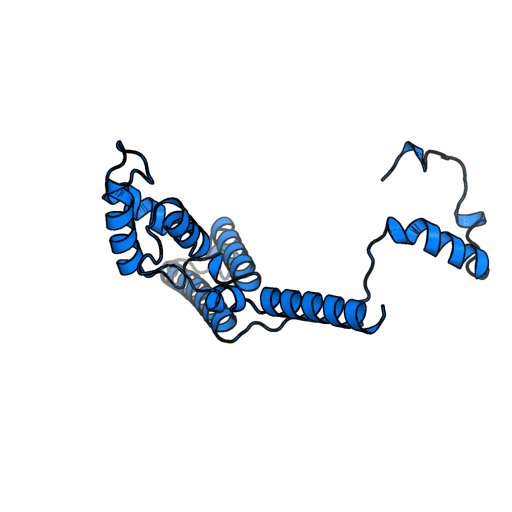98 C CA . GLY A 1 114 ? -7.353 9.167 10.259 1.00 90.75 114 GLY A CA 1
ATOM 899 C C . GLY A 1 114 ? -7.737 8.187 11.371 1.00 90.75 114 GLY A C 1
ATOM 900 O O . GLY A 1 114 ? -8.599 7.324 11.215 1.00 90.75 114 GLY A O 1
ATOM 901 N N . ASP A 1 115 ? -7.132 8.343 12.549 1.00 92.38 115 ASP A N 1
ATOM 902 C CA . ASP A 1 115 ? -7.405 7.458 13.693 1.00 92.38 115 ASP A CA 1
ATOM 903 C C . ASP A 1 115 ? -8.878 7.489 14.141 1.00 92.38 115 ASP A C 1
ATOM 905 O O . ASP A 1 115 ? -9.415 6.471 14.577 1.00 92.38 115 ASP A O 1
ATOM 909 N N . LYS A 1 116 ? -9.552 8.638 13.987 1.00 91.81 116 LYS A N 1
ATOM 910 C CA . LYS A 1 116 ? -10.990 8.784 14.269 1.00 91.81 116 LYS A CA 1
ATOM 911 C C . LYS A 1 116 ? -11.852 8.012 13.267 1.00 91.81 116 LYS A C 1
ATOM 913 O O . LYS A 1 116 ? -12.852 7.413 13.654 1.00 91.81 116 LYS A O 1
ATOM 918 N N . ASP A 1 117 ? -11.461 8.008 11.994 1.00 91.19 117 ASP A N 1
ATOM 919 C CA . ASP A 1 117 ? -12.160 7.250 10.956 1.00 91.19 117 ASP A CA 1
ATOM 920 C C . ASP A 1 117 ? -11.987 5.753 11.165 1.00 91.19 117 ASP A C 1
ATOM 922 O O . ASP A 1 117 ? -12.960 5.013 11.055 1.00 91.19 117 ASP A O 1
ATOM 926 N N . VAL A 1 118 ? -10.783 5.317 11.541 1.00 92.31 118 VAL A N 1
ATOM 927 C CA . VAL A 1 118 ? -10.503 3.917 11.876 1.00 92.31 118 VAL A CA 1
ATOM 928 C C . VAL A 1 118 ? -11.377 3.435 13.035 1.00 92.31 118 VAL A C 1
ATOM 930 O O . VAL A 1 118 ? -11.973 2.367 12.924 1.00 92.31 118 VAL A O 1
ATOM 933 N N . ASP A 1 119 ? -11.510 4.214 14.113 1.00 92.44 119 ASP A N 1
ATOM 934 C CA . ASP A 1 119 ? -12.387 3.854 15.241 1.00 92.44 119 ASP A CA 1
ATOM 935 C C . ASP A 1 119 ? -13.856 3.735 14.802 1.00 92.44 119 ASP A C 1
ATOM 937 O O . ASP A 1 119 ? -14.528 2.742 15.097 1.00 92.44 119 ASP A O 1
ATOM 941 N N . ARG A 1 120 ? -14.338 4.697 14.005 1.00 91.12 120 ARG A N 1
ATOM 942 C CA . ARG A 1 120 ? -15.695 4.674 13.442 1.00 91.12 120 ARG A CA 1
ATOM 943 C C . ARG A 1 120 ? -15.928 3.450 12.552 1.00 91.12 120 ARG A C 1
ATOM 945 O O . ARG A 1 120 ? -16.969 2.803 12.661 1.00 91.12 120 ARG A O 1
ATOM 952 N N . ILE A 1 121 ? -14.977 3.138 11.674 1.00 90.56 121 ILE A N 1
ATOM 953 C CA . ILE A 1 121 ? -15.047 2.002 10.748 1.00 90.56 121 ILE A CA 1
ATOM 954 C C . ILE A 1 121 ? -14.998 0.684 11.525 1.00 90.56 121 ILE A C 1
ATOM 956 O O . ILE A 1 121 ? -15.796 -0.210 11.254 1.00 90.56 121 ILE A O 1
ATOM 960 N N . ALA A 1 122 ? -14.138 0.575 12.539 1.00 90.94 122 ALA A N 1
ATOM 961 C CA . ALA A 1 122 ? -14.064 -0.605 13.390 1.00 90.94 122 ALA A CA 1
ATOM 962 C C . ALA A 1 122 ? -15.408 -0.885 14.076 1.00 90.94 122 ALA A C 1
ATOM 964 O O . ALA A 1 122 ? -15.898 -2.008 14.013 1.00 90.94 122 ALA A O 1
ATOM 965 N N . ARG A 1 123 ? -16.056 0.139 14.651 1.00 89.88 123 ARG A N 1
ATOM 966 C CA . ARG A 1 123 ? -17.385 0.003 15.282 1.00 89.88 123 ARG A CA 1
ATOM 967 C C . ARG A 1 123 ? -18.477 -0.413 14.302 1.00 89.88 123 ARG A C 1
ATOM 969 O O . ARG A 1 123 ? -19.394 -1.123 14.696 1.00 89.88 123 ARG A O 1
ATOM 976 N N . LEU A 1 124 ? -18.384 0.018 13.045 1.00 89.06 124 LEU A N 1
ATOM 977 C CA . LEU A 1 124 ? -19.328 -0.366 11.995 1.00 89.06 124 LEU A CA 1
ATOM 978 C C . LEU A 1 124 ? -19.143 -1.827 11.557 1.00 89.06 124 LEU A C 1
ATOM 980 O O . LEU A 1 124 ? -20.122 -2.526 11.305 1.00 89.06 124 LEU A O 1
ATOM 984 N N . LEU A 1 125 ? -17.893 -2.277 11.450 1.00 87.75 125 LEU A N 1
ATOM 985 C CA . LEU A 1 125 ? -17.532 -3.593 10.917 1.00 87.75 125 LEU A CA 1
ATOM 986 C C . LEU A 1 125 ? -17.550 -4.708 11.966 1.00 87.75 125 LEU A C 1
ATOM 988 O O . LEU A 1 125 ? -17.812 -5.863 11.634 1.00 87.75 125 LEU A O 1
ATOM 992 N N . TYR A 1 126 ? -17.300 -4.363 13.227 1.00 88.31 126 TYR A N 1
ATOM 993 C CA . TYR A 1 126 ? -17.306 -5.285 14.357 1.00 88.31 126 TYR A CA 1
ATOM 994 C C . TYR A 1 126 ? -18.601 -6.112 14.479 1.00 88.31 126 TYR A C 1
ATOM 996 O O . TYR A 1 126 ? -18.507 -7.339 14.461 1.00 88.31 126 TYR A O 1
ATOM 1004 N N . PRO A 1 127 ? -19.813 -5.514 14.517 1.00 87.69 127 PRO A N 1
ATOM 1005 C CA . PRO A 1 127 ? -21.054 -6.288 14.612 1.00 87.69 127 PRO A CA 1
ATOM 1006 C C . PRO A 1 127 ? -21.325 -7.144 13.369 1.00 87.69 127 PRO A C 1
ATOM 1008 O O . PRO A 1 127 ? -22.070 -8.115 13.448 1.00 87.69 127 PRO A O 1
ATOM 1011 N N . LYS A 1 128 ? -20.712 -6.812 12.225 1.00 86.88 128 LYS A N 1
ATOM 1012 C CA . LYS A 1 128 ? -20.832 -7.579 10.979 1.00 86.88 128 LYS A CA 1
ATOM 1013 C C . LYS A 1 128 ? -19.887 -8.787 10.923 1.00 86.88 128 LYS A C 1
ATOM 1015 O O . LYS A 1 128 ? -19.895 -9.512 9.934 1.00 86.88 128 LYS A O 1
ATOM 1020 N N . GLY A 1 129 ? -19.071 -9.004 11.958 1.00 86.25 129 GLY A N 1
ATOM 1021 C CA . GLY A 1 129 ? -18.186 -10.164 12.059 1.00 86.25 129 GLY A CA 1
ATOM 1022 C C . GLY A 1 129 ? -16.932 -10.089 11.185 1.00 86.25 129 GLY A C 1
ATOM 1023 O O . GLY A 1 129 ? -16.291 -11.114 10.972 1.00 86.25 129 GLY A O 1
ATOM 1024 N N . ALA A 1 130 ? -16.535 -8.901 10.709 1.00 86.25 130 ALA A N 1
ATOM 1025 C CA . ALA A 1 130 ? -15.382 -8.737 9.811 1.00 86.25 130 ALA A CA 1
ATOM 1026 C C . ALA A 1 130 ? -14.044 -9.244 10.394 1.00 86.25 130 ALA A C 1
ATOM 1028 O O . ALA A 1 130 ? -13.137 -9.596 9.645 1.00 86.25 130 ALA A O 1
ATOM 1029 N N . PHE A 1 131 ? -13.931 -9.293 11.725 1.00 86.94 131 PHE A N 1
ATOM 1030 C CA . PHE A 1 131 ? -12.752 -9.760 12.468 1.00 86.94 131 PHE A CA 1
ATOM 1031 C C . PHE A 1 131 ? -13.015 -11.059 13.249 1.00 86.94 131 PHE A C 1
ATOM 1033 O O . PHE A 1 131 ? -12.218 -11.430 14.110 1.00 86.94 131 PHE A O 1
ATOM 1040 N N . GLY A 1 132 ? -14.136 -11.733 12.973 1.00 86.25 132 GLY A N 1
ATOM 1041 C CA . GLY A 1 132 ? -14.659 -12.821 13.797 1.00 86.25 132 GLY A CA 1
ATOM 1042 C C . GLY A 1 132 ? -15.359 -12.324 15.068 1.00 86.25 132 GLY A C 1
ATOM 1043 O O . GLY A 1 132 ? -15.181 -11.185 15.497 1.00 86.25 132 GLY A O 1
ATOM 1044 N N . PHE A 1 133 ? -16.174 -13.191 15.673 1.00 86.19 133 PHE A N 1
ATOM 1045 C CA . PHE A 1 133 ? -16.963 -12.864 16.871 1.00 86.19 133 PHE A CA 1
ATOM 1046 C C . PHE A 1 133 ? -16.180 -12.999 18.187 1.00 86.19 133 PHE A C 1
ATOM 1048 O O . PHE A 1 133 ? -16.649 -12.554 19.228 1.00 86.19 133 PHE A O 1
ATOM 1055 N N . GLU A 1 134 ? -14.988 -13.599 18.143 1.00 88.06 134 GLU A N 1
ATOM 1056 C CA . GLU A 1 134 ? -14.112 -13.802 19.308 1.00 88.06 134 GLU A CA 1
ATOM 1057 C C . GLU A 1 134 ? -13.148 -12.628 19.547 1.00 88.06 134 GLU A C 1
ATOM 1059 O O . GLU A 1 134 ? -12.526 -12.519 20.603 1.00 88.06 134 GLU A O 1
ATOM 1064 N N . CYS A 1 135 ? -12.996 -11.741 18.562 1.00 88.12 135 CYS A N 1
ATOM 1065 C CA . CYS A 1 135 ? -12.117 -10.583 18.652 1.00 88.12 135 CYS A CA 1
ATOM 1066 C C . CYS A 1 135 ? -12.782 -9.488 19.496 1.00 88.12 135 CYS A C 1
ATOM 1068 O O . CYS A 1 135 ? -13.980 -9.271 19.367 1.00 88.12 135 CYS A O 1
ATOM 1070 N N . SER A 1 136 ? -12.027 -8.765 20.330 1.00 92.06 136 SER A N 1
ATOM 1071 C CA . SER A 1 136 ? -12.544 -7.579 21.025 1.00 92.06 136 SER A CA 1
ATOM 1072 C C . SER A 1 136 ? -12.522 -6.350 20.111 1.00 92.06 136 SER A C 1
ATOM 1074 O O . SER A 1 136 ? -11.689 -6.240 19.208 1.00 92.06 136 SER A O 1
ATOM 1076 N N . LEU A 1 137 ? -13.404 -5.376 20.361 1.00 91.19 137 LEU A N 1
ATOM 1077 C CA . LEU A 1 137 ? -13.448 -4.136 19.574 1.00 91.19 137 LEU A CA 1
ATOM 1078 C C . LEU A 1 137 ? -12.100 -3.394 19.593 1.00 91.19 137 LEU A C 1
ATOM 1080 O O . LEU A 1 137 ? -11.647 -2.888 18.570 1.00 91.19 137 LEU A O 1
ATOM 1084 N N . GLU A 1 138 ? -11.431 -3.365 20.745 1.00 92.69 138 GLU A N 1
ATOM 1085 C CA . GLU A 1 138 ? -10.113 -2.744 20.903 1.00 92.69 138 GLU A CA 1
ATOM 1086 C C . GLU A 1 138 ? -9.056 -3.419 20.028 1.00 92.69 138 GLU A C 1
ATOM 1088 O O . GLU A 1 138 ? -8.240 -2.742 19.394 1.00 92.69 138 GLU A O 1
ATOM 1093 N N . ARG A 1 139 ? -9.093 -4.754 19.949 1.00 92.12 139 ARG A N 1
ATOM 1094 C CA . ARG A 1 139 ? -8.171 -5.521 19.115 1.00 92.12 139 ARG A CA 1
ATOM 1095 C C . ARG A 1 139 ? -8.449 -5.304 17.631 1.00 92.12 139 ARG A C 1
ATOM 1097 O O . ARG A 1 139 ? -7.498 -5.133 16.872 1.00 92.12 139 ARG A O 1
ATOM 1104 N N . ALA A 1 140 ? -9.719 -5.218 17.236 1.00 92.19 140 ALA A N 1
ATOM 1105 C CA . ALA A 1 140 ? -10.101 -4.860 15.873 1.00 92.19 140 ALA A CA 1
ATOM 1106 C C . ALA A 1 140 ? -9.578 -3.462 15.491 1.00 92.19 140 ALA A C 1
ATOM 1108 O O . ALA A 1 140 ? -8.957 -3.305 14.443 1.00 92.19 140 ALA A O 1
ATOM 1109 N N . ILE A 1 141 ? -9.729 -2.456 16.363 1.00 93.50 141 ILE A N 1
ATOM 1110 C CA . ILE A 1 141 ? -9.195 -1.102 16.124 1.00 93.50 141 ILE A CA 1
ATOM 1111 C C . ILE A 1 141 ? -7.671 -1.129 15.951 1.00 93.50 141 ILE A C 1
ATOM 1113 O O . ILE A 1 141 ? -7.142 -0.475 15.051 1.00 93.50 141 ILE A O 1
ATOM 1117 N N . GLN A 1 142 ? -6.952 -1.870 16.801 1.00 93.06 142 GLN A N 1
ATOM 1118 C CA . GLN A 1 142 ? -5.498 -2.023 16.676 1.00 93.06 142 GLN A CA 1
ATOM 1119 C C . GLN A 1 142 ? -5.100 -2.662 15.345 1.00 93.06 142 GLN A C 1
ATOM 1121 O O . GLN A 1 142 ? -4.129 -2.223 14.731 1.00 93.06 142 GLN A O 1
ATOM 1126 N N . GLU A 1 143 ? -5.856 -3.656 14.889 1.00 92.69 143 GLU A N 1
ATOM 1127 C CA . GLU A 1 143 ? -5.592 -4.327 13.622 1.00 92.69 143 GLU A CA 1
ATOM 1128 C C . GLU A 1 143 ? -5.830 -3.392 12.429 1.00 92.69 143 GLU A C 1
ATOM 1130 O O . GLU A 1 143 ? -4.948 -3.250 11.579 1.00 92.69 143 GLU A O 1
ATOM 1135 N N . LEU A 1 144 ? -6.945 -2.649 12.410 1.00 92.31 144 LEU A N 1
ATOM 1136 C CA . LEU A 1 144 ? -7.209 -1.662 11.355 1.00 92.31 144 LEU A CA 1
ATOM 1137 C C . LEU A 1 144 ? -6.131 -0.572 11.272 1.00 92.31 144 LEU A C 1
ATOM 1139 O O . LEU A 1 144 ? -5.856 -0.075 10.182 1.00 92.31 144 LEU A O 1
ATOM 1143 N N . LYS A 1 145 ? -5.496 -0.188 12.386 1.00 92.75 145 LYS A N 1
ATOM 1144 C CA . LYS A 1 145 ? -4.410 0.812 12.362 1.00 92.75 145 LYS A CA 1
ATOM 1145 C C . LYS A 1 145 ? -3.193 0.357 11.552 1.00 92.75 145 LYS A C 1
ATOM 1147 O O . LYS A 1 145 ? -2.442 1.212 11.079 1.00 92.75 145 LYS A O 1
ATOM 1152 N N . ASN A 1 146 ? -3.012 -0.953 11.385 1.00 91.75 146 ASN A N 1
ATOM 1153 C CA . ASN A 1 146 ? -1.933 -1.538 10.588 1.00 91.75 146 ASN A CA 1
ATOM 1154 C C . ASN A 1 146 ? -2.289 -1.660 9.098 1.00 91.75 146 ASN A C 1
ATOM 1156 O O . ASN A 1 146 ? -1.417 -1.981 8.286 1.00 91.75 146 ASN A O 1
ATOM 1160 N N . TYR A 1 147 ? -3.552 -1.436 8.729 1.00 93.00 147 TYR A N 1
ATOM 1161 C CA . TYR A 1 147 ? -4.024 -1.600 7.359 1.00 93.00 147 TYR A CA 1
ATOM 1162 C C . TYR A 1 147 ? -3.713 -0.353 6.525 1.00 93.00 147 TYR A C 1
ATOM 1164 O O . TYR A 1 147 ? -3.610 0.762 7.034 1.00 93.00 147 TYR A O 1
ATOM 1172 N N . SER A 1 148 ? -3.543 -0.556 5.219 1.00 93.06 148 SER A N 1
ATOM 1173 C CA . SER A 1 148 ? -3.471 0.533 4.245 1.00 93.06 148 SER A CA 1
ATOM 1174 C C . SER A 1 148 ? -4.862 1.089 3.945 1.00 93.06 148 SER A C 1
ATOM 1176 O O . SER A 1 148 ? -5.863 0.403 4.172 1.00 93.06 148 SER A O 1
ATOM 1178 N N . ASP A 1 149 ? -4.933 2.290 3.365 1.00 92.50 149 ASP A N 1
ATOM 1179 C CA . ASP A 1 149 ? -6.222 2.853 2.951 1.00 92.50 149 ASP A CA 1
ATOM 1180 C C . ASP A 1 149 ? -6.944 1.931 1.959 1.00 92.50 149 ASP A C 1
ATOM 1182 O O . ASP A 1 149 ? -8.153 1.728 2.060 1.00 92.50 149 ASP A O 1
ATOM 1186 N N . PHE A 1 150 ? -6.193 1.292 1.056 1.00 92.06 150 PHE A N 1
ATOM 1187 C CA . PHE A 1 150 ? -6.736 0.293 0.139 1.00 92.06 150 PHE A CA 1
ATOM 1188 C C . PHE A 1 150 ? -7.362 -0.908 0.867 1.00 92.06 150 PHE A C 1
ATOM 1190 O O . PHE A 1 150 ? -8.476 -1.307 0.539 1.00 92.06 150 PHE A O 1
ATOM 1197 N N . ASN A 1 151 ? -6.689 -1.461 1.880 1.00 92.50 151 ASN A N 1
ATOM 1198 C CA . ASN A 1 151 ? -7.205 -2.613 2.626 1.00 92.50 151 ASN A CA 1
ATOM 1199 C C . ASN A 1 151 ? -8.457 -2.247 3.434 1.00 92.50 151 ASN A C 1
ATOM 1201 O O . ASN A 1 151 ? -9.409 -3.024 3.481 1.00 92.50 151 ASN A O 1
ATOM 1205 N N . ILE A 1 152 ? -8.471 -1.061 4.054 1.00 92.25 152 ILE A N 1
ATOM 1206 C CA . ILE A 1 152 ? -9.642 -0.550 4.780 1.00 92.25 152 ILE A CA 1
ATOM 1207 C C . ILE A 1 152 ? -10.817 -0.375 3.813 1.00 92.25 152 ILE A C 1
ATOM 1209 O O . ILE A 1 152 ? -11.933 -0.800 4.111 1.00 92.25 152 ILE A O 1
ATOM 1213 N N . HIS A 1 153 ? -10.567 0.197 2.636 1.00 91.31 153 HIS A N 1
ATOM 1214 C CA . HIS A 1 153 ? -11.582 0.348 1.603 1.00 91.31 153 HIS A CA 1
ATOM 1215 C C . HIS A 1 153 ? -12.122 -1.001 1.115 1.00 91.31 153 HIS A C 1
ATOM 1217 O O . HIS A 1 153 ? -13.335 -1.170 1.029 1.00 91.31 153 HIS A O 1
ATOM 1223 N N . GLN A 1 154 ? -11.254 -1.982 0.863 1.00 90.62 154 GLN A N 1
ATOM 1224 C CA . GLN A 1 154 ? -11.673 -3.323 0.457 1.00 90.62 154 GLN A CA 1
ATOM 1225 C C . GLN A 1 154 ? -12.551 -3.992 1.525 1.00 90.62 154 GLN A C 1
ATOM 1227 O O . GLN A 1 154 ? -13.549 -4.628 1.191 1.00 90.62 154 GLN A O 1
ATOM 1232 N N . LEU A 1 155 ? -12.229 -3.797 2.806 1.00 89.75 155 LEU A N 1
ATOM 1233 C CA . LEU A 1 155 ? -13.028 -4.311 3.917 1.00 89.75 155 LEU A CA 1
ATOM 1234 C C . LEU A 1 155 ? -14.401 -3.624 4.012 1.00 89.75 155 LEU A C 1
ATOM 1236 O O . LEU A 1 155 ? -15.414 -4.270 4.287 1.00 89.75 155 LEU A O 1
ATOM 1240 N N . LEU A 1 156 ? -14.447 -2.317 3.741 1.00 89.44 156 LEU A N 1
ATOM 1241 C CA . LEU A 1 156 ? -15.699 -1.574 3.610 1.00 89.44 156 LEU A CA 1
ATOM 1242 C C . LEU A 1 156 ? -16.528 -2.054 2.416 1.00 89.44 156 LEU A C 1
ATOM 1244 O O . LEU A 1 156 ? -17.745 -2.048 2.511 1.00 89.44 156 LEU A O 1
ATOM 1248 N N . LEU A 1 157 ? -15.917 -2.496 1.319 1.00 88.25 157 LEU A N 1
ATOM 1249 C CA . LEU A 1 157 ? -16.664 -3.067 0.195 1.00 88.25 157 LEU A CA 1
ATOM 1250 C C . LEU A 1 157 ? -17.203 -4.468 0.502 1.00 88.25 157 LEU A C 1
ATOM 1252 O O . LEU A 1 157 ? -18.298 -4.800 0.061 1.00 88.25 157 LEU A O 1
ATOM 1256 N N . SER A 1 158 ? -16.462 -5.289 1.251 1.00 87.94 158 SER A N 1
ATOM 1257 C CA . SER A 1 158 ? -16.872 -6.670 1.530 1.00 87.94 158 SER A CA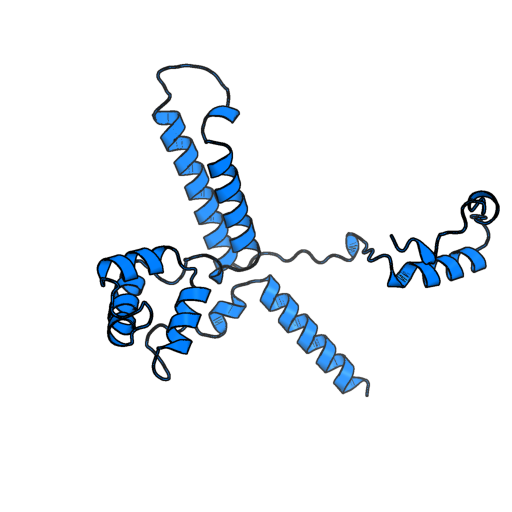 1
ATOM 1258 C C . SER A 1 158 ? -17.933 -6.785 2.626 1.00 87.94 158 SER A C 1
ATOM 1260 O O . SER A 1 158 ? -18.768 -7.682 2.566 1.00 87.94 158 SER A O 1
ATOM 1262 N N . TYR A 1 159 ? -17.900 -5.904 3.629 1.00 85.25 159 TYR A N 1
ATOM 1263 C CA . TYR A 1 159 ? -18.823 -5.939 4.773 1.00 85.25 159 TYR A CA 1
ATOM 1264 C C . TYR A 1 159 ? -19.707 -4.689 4.877 1.00 85.25 159 TYR A C 1
ATOM 1266 O O . TYR A 1 159 ? -20.651 -4.647 5.666 1.00 85.25 159 TYR A O 1
ATOM 1274 N N . GLY A 1 160 ? -19.415 -3.628 4.132 1.00 75.88 160 GLY A N 1
ATOM 1275 C CA . GLY A 1 160 ? -20.236 -2.424 4.124 1.00 75.88 160 GLY A CA 1
ATOM 1276 C C . GLY A 1 160 ? -21.504 -2.583 3.296 1.00 75.88 160 GLY A C 1
ATOM 1277 O O . GLY A 1 160 ? -21.574 -3.380 2.370 1.00 75.88 160 GLY A O 1
ATOM 1278 N N . ASP A 1 161 ? -22.513 -1.789 3.637 1.00 73.38 161 ASP A N 1
ATOM 1279 C CA . ASP A 1 161 ? -23.698 -1.638 2.794 1.00 73.38 161 ASP A CA 1
ATOM 1280 C C . ASP A 1 161 ? -23.390 -0.735 1.587 1.00 73.38 161 ASP A C 1
ATOM 1282 O O . ASP A 1 161 ? -22.406 0.020 1.578 1.00 73.38 161 ASP A O 1
ATOM 1286 N N . VAL A 1 162 ? -24.244 -0.804 0.563 1.00 62.06 162 VAL A N 1
ATOM 1287 C CA . VAL A 1 162 ? -24.117 0.003 -0.658 1.00 62.06 162 VAL A CA 1
ATOM 1288 C C . VAL A 1 162 ? -24.048 1.489 -0.284 1.00 62.06 162 VAL A C 1
ATOM 1290 O O . VAL A 1 162 ? -24.968 2.030 0.325 1.00 62.06 162 VAL A O 1
ATOM 1293 N N . GLY A 1 163 ? -22.939 2.152 -0.627 1.00 62.97 163 GLY A N 1
ATOM 1294 C CA . GLY A 1 163 ? -22.722 3.568 -0.306 1.00 62.97 163 GLY A CA 1
ATOM 1295 C C . GLY A 1 163 ? -22.248 3.844 1.126 1.00 62.97 163 GLY A C 1
ATOM 1296 O O . GLY A 1 163 ? -22.521 4.919 1.665 1.00 62.97 163 GLY A O 1
ATOM 1297 N N . THR A 1 164 ? -21.544 2.901 1.763 1.00 67.19 164 THR A N 1
ATOM 1298 C CA . THR A 1 164 ? -20.965 3.098 3.101 1.00 67.19 164 THR A CA 1
ATOM 1299 C C . THR A 1 164 ? -20.228 4.430 3.232 1.00 67.19 164 THR A C 1
ATOM 1301 O O . THR A 1 164 ? -19.293 4.739 2.491 1.00 67.19 164 THR A O 1
ATOM 1304 N N . LYS A 1 165 ? -20.633 5.225 4.233 1.00 69.75 165 LYS A N 1
ATOM 1305 C CA . LYS A 1 165 ? -20.002 6.509 4.566 1.00 69.75 165 LYS A CA 1
ATOM 1306 C C . LYS A 1 165 ? -18.515 6.301 4.862 1.00 69.75 165 LYS A C 1
ATOM 1308 O O . LYS A 1 165 ? -18.155 5.872 5.961 1.00 69.75 165 LYS A O 1
ATOM 1313 N N . GLY A 1 166 ? -17.661 6.657 3.909 1.00 75.31 166 GLY A N 1
ATOM 1314 C CA . GLY A 1 166 ? -16.207 6.541 4.013 1.00 75.31 166 GLY A CA 1
ATOM 1315 C C . GLY A 1 166 ? -15.562 5.618 2.983 1.00 75.31 166 GLY A C 1
ATOM 1316 O O . GLY A 1 166 ? -14.347 5.494 3.020 1.00 75.31 166 GLY A O 1
ATOM 1317 N N . ALA A 1 167 ? -16.310 4.987 2.073 1.00 84.12 167 ALA A N 1
ATOM 1318 C CA . ALA A 1 167 ? -15.701 4.313 0.929 1.00 84.12 167 ALA A CA 1
ATOM 1319 C C . ALA A 1 167 ? -14.922 5.318 0.057 1.00 84.12 167 ALA A C 1
ATOM 1321 O O . ALA A 1 167 ? -15.385 6.438 -0.176 1.00 84.12 167 ALA A O 1
ATOM 1322 N N . LEU A 1 168 ? -13.734 4.918 -0.405 1.00 86.19 168 LEU A N 1
ATOM 1323 C CA . LEU A 1 168 ? -12.945 5.712 -1.339 1.00 86.19 168 LEU A CA 1
ATOM 1324 C C . LEU A 1 168 ? -13.668 5.801 -2.688 1.00 86.19 168 LEU A C 1
ATOM 1326 O O . LEU A 1 168 ? -14.285 4.839 -3.139 1.00 86.19 168 LEU A O 1
ATOM 1330 N N . LYS A 1 169 ? -13.574 6.969 -3.322 1.00 85.81 169 LYS A N 1
ATOM 1331 C CA . LYS A 1 169 ? -13.998 7.217 -4.701 1.00 85.81 169 LYS A CA 1
ATOM 1332 C C . LYS A 1 169 ? -12.860 6.943 -5.683 1.00 85.81 169 LYS A C 1
ATOM 1334 O O . LYS A 1 169 ? -11.687 7.005 -5.309 1.00 85.81 169 LYS A O 1
ATOM 1339 N N . ASP A 1 170 ? -13.214 6.774 -6.954 1.00 83.44 170 ASP A N 1
ATOM 1340 C CA . ASP A 1 170 ? -12.265 6.572 -8.058 1.00 83.44 170 ASP A CA 1
ATOM 1341 C C . ASP A 1 170 ? -11.216 7.690 -8.159 1.00 83.44 170 ASP A C 1
ATOM 1343 O O . ASP A 1 170 ? -10.062 7.437 -8.502 1.00 83.44 170 ASP A O 1
ATOM 1347 N N . GLU A 1 171 ? -11.573 8.917 -7.768 1.00 85.19 171 GLU A N 1
ATOM 1348 C CA . GLU A 1 171 ? -10.656 10.062 -7.685 1.00 85.19 171 GLU A CA 1
ATOM 1349 C C . GLU A 1 171 ? -9.387 9.742 -6.872 1.00 85.19 171 GLU A C 1
ATOM 1351 O O . GLU A 1 171 ? -8.284 10.119 -7.269 1.00 85.19 171 GLU A O 1
ATOM 1356 N N . HIS A 1 172 ? -9.509 8.969 -5.787 1.00 84.38 172 HIS A N 1
ATOM 1357 C CA . HIS A 1 172 ? -8.370 8.590 -4.944 1.00 84.38 172 HIS A CA 1
ATOM 1358 C C . HIS A 1 172 ? -7.480 7.512 -5.579 1.00 84.38 172 HIS A C 1
ATOM 1360 O O . HIS A 1 172 ? -6.294 7.416 -5.253 1.00 84.38 172 HIS A O 1
ATOM 1366 N N . VAL A 1 173 ? -8.011 6.705 -6.503 1.00 83.38 173 VAL A N 1
ATOM 1367 C CA . VAL A 1 173 ? -7.209 5.756 -7.296 1.00 83.38 173 VAL A CA 1
ATOM 1368 C C . VAL A 1 173 ? -6.357 6.523 -8.306 1.00 83.38 173 VAL A C 1
ATOM 1370 O O . VAL A 1 173 ? -5.177 6.225 -8.513 1.00 83.38 173 VAL A O 1
ATOM 1373 N N . PHE A 1 174 ? -6.919 7.583 -8.884 1.00 85.38 174 PHE A N 1
ATOM 1374 C CA . PHE A 1 174 ? -6.191 8.463 -9.791 1.00 85.38 174 PHE A CA 1
ATOM 1375 C C . PHE A 1 174 ? -5.228 9.421 -9.081 1.00 85.38 174 PHE A C 1
ATOM 1377 O O . PHE A 1 174 ? -4.507 10.140 -9.763 1.00 85.38 174 PHE A O 1
ATOM 1384 N N . ALA A 1 175 ? -5.111 9.396 -7.751 1.00 83.31 175 ALA A N 1
ATOM 1385 C CA . ALA A 1 175 ? -4.095 10.168 -7.032 1.00 83.31 175 ALA A CA 1
ATOM 1386 C C . ALA A 1 175 ? -2.652 9.690 -7.321 1.00 83.31 175 ALA A C 1
ATOM 1388 O O . ALA A 1 175 ? -1.691 10.439 -7.127 1.00 83.31 175 ALA A O 1
ATOM 1389 N N . SER A 1 176 ? -2.463 8.453 -7.808 1.00 87.31 176 SER A N 1
ATOM 1390 C CA . SER A 1 176 ? -1.148 7.980 -8.261 1.00 87.31 176 SER A CA 1
ATOM 1391 C C . SER A 1 176 ? -0.850 8.434 -9.685 1.00 87.31 176 SER A C 1
ATOM 1393 O O . SER A 1 176 ? -1.517 8.025 -10.639 1.00 87.31 176 SER A O 1
ATOM 1395 N N . ALA A 1 177 ? 0.255 9.161 -9.856 1.00 85.44 177 ALA A N 1
ATOM 1396 C CA . ALA A 1 177 ? 0.724 9.563 -11.180 1.00 85.44 177 ALA A CA 1
ATOM 1397 C C . ALA A 1 177 ? 1.016 8.358 -12.095 1.00 85.44 177 ALA A C 1
ATOM 1399 O O . ALA A 1 177 ? 0.870 8.441 -13.315 1.00 85.44 177 ALA A O 1
ATOM 1400 N N . LYS A 1 178 ? 1.391 7.204 -11.523 1.00 85.62 178 LYS A N 1
ATOM 1401 C CA . LYS A 1 178 ? 1.593 5.976 -12.307 1.00 85.62 178 LYS A CA 1
ATOM 1402 C C . LYS A 1 178 ? 0.271 5.439 -12.844 1.00 85.62 178 LYS A C 1
ATOM 1404 O O . LYS A 1 178 ? 0.208 5.112 -14.025 1.00 85.62 178 LYS A O 1
A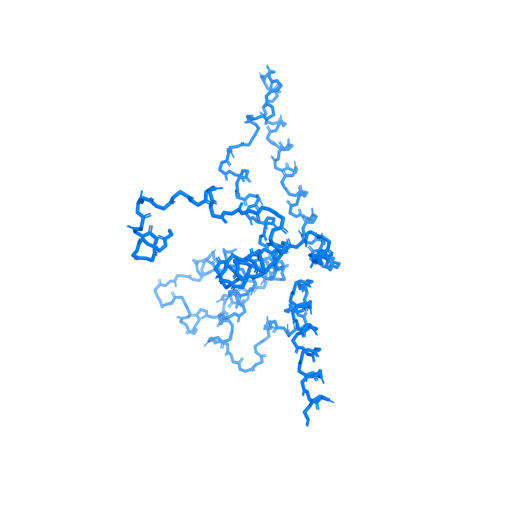TOM 1409 N N . CYS A 1 179 ? -0.770 5.377 -12.013 1.00 84.94 179 CYS A N 1
ATOM 1410 C CA . CYS A 1 179 ? -2.094 4.921 -12.444 1.00 84.94 179 CYS A CA 1
ATOM 1411 C C . CYS A 1 179 ? -2.687 5.845 -13.507 1.00 84.94 179 CYS A C 1
ATOM 1413 O O . CYS A 1 179 ? -3.221 5.351 -14.497 1.00 84.94 179 CYS A O 1
ATOM 1415 N N . GLN A 1 180 ? -2.505 7.162 -13.365 1.00 85.19 180 GLN A N 1
ATOM 1416 C CA . GLN A 1 180 ? -2.897 8.122 -14.399 1.00 85.19 180 GLN A CA 1
ATOM 1417 C C . GLN A 1 180 ? -2.222 7.798 -15.738 1.00 85.19 180 GLN A C 1
ATOM 1419 O O . GLN A 1 180 ? -2.898 7.640 -16.751 1.00 85.19 180 GLN A O 1
ATOM 1424 N N . VAL A 1 181 ? -0.894 7.628 -15.753 1.00 83.81 181 VAL A N 1
ATOM 1425 C CA . VAL A 1 181 ? -0.146 7.320 -16.985 1.00 83.81 181 VAL A CA 1
ATOM 1426 C C . VAL A 1 181 ? -0.616 6.012 -17.622 1.00 83.81 181 VAL A C 1
ATOM 1428 O O . VAL A 1 181 ? -0.776 5.965 -18.840 1.00 83.81 181 VAL A O 1
ATOM 1431 N N . TYR A 1 182 ? -0.859 4.964 -16.831 1.00 81.25 182 TYR A N 1
ATOM 1432 C CA . TYR A 1 182 ? -1.384 3.699 -17.354 1.00 81.25 182 TYR A CA 1
ATOM 1433 C C . TYR A 1 182 ? -2.774 3.857 -17.967 1.00 81.25 182 TYR A C 1
ATOM 1435 O O . TYR A 1 182 ? -2.993 3.377 -19.078 1.00 81.25 182 TYR A O 1
ATOM 1443 N N . PHE A 1 183 ? -3.674 4.575 -17.292 1.00 79.88 183 PHE A N 1
ATOM 1444 C CA . PHE A 1 183 ? -5.012 4.853 -17.806 1.00 79.88 183 PHE A CA 1
ATOM 1445 C C . PHE A 1 183 ? -4.954 5.604 -19.144 1.00 79.88 183 PHE A C 1
ATOM 1447 O O . PHE A 1 183 ? -5.558 5.171 -20.125 1.00 79.88 183 PHE A O 1
ATOM 1454 N N . PHE A 1 184 ? -4.146 6.667 -19.230 1.00 75.12 184 PHE A N 1
ATOM 1455 C CA . PHE A 1 184 ? -3.956 7.418 -20.474 1.00 75.12 184 PHE A CA 1
ATOM 1456 C C . PHE A 1 184 ? -3.349 6.567 -21.595 1.00 75.12 184 PHE A C 1
ATOM 1458 O O . PHE A 1 184 ? -3.781 6.673 -22.741 1.00 75.12 184 PHE A O 1
ATOM 1465 N N . LEU A 1 185 ? -2.368 5.711 -21.289 1.00 73.56 185 LEU A N 1
ATOM 1466 C CA . LEU A 1 185 ? -1.764 4.821 -22.284 1.00 73.56 185 LEU A CA 1
ATOM 1467 C C . LEU A 1 185 ? -2.772 3.805 -22.820 1.00 73.56 185 LEU A C 1
ATOM 1469 O O . LEU A 1 185 ? -2.814 3.591 -24.027 1.00 73.56 185 LEU A O 1
ATOM 1473 N N . GLN A 1 186 ? -3.588 3.209 -21.952 1.00 69.75 186 GLN A N 1
ATOM 1474 C CA . GLN A 1 186 ? -4.588 2.221 -22.349 1.00 69.75 186 GLN A CA 1
ATOM 1475 C C . GLN A 1 186 ? -5.703 2.858 -23.188 1.00 69.75 186 GLN A C 1
ATOM 1477 O O . GLN A 1 186 ? -6.089 2.301 -24.214 1.00 69.75 186 GLN A O 1
ATOM 1482 N N . HIS A 1 187 ? -6.157 4.057 -22.812 1.00 66.31 187 HIS A N 1
ATOM 1483 C CA . HIS A 1 187 ? -7.183 4.781 -23.560 1.00 66.31 187 HIS A CA 1
ATOM 1484 C C . HIS A 1 187 ? -6.675 5.274 -24.923 1.00 66.31 187 HIS A C 1
ATOM 1486 O O . HIS A 1 187 ? -7.414 5.213 -25.903 1.00 66.31 187 HIS A O 1
ATOM 1492 N N . LEU A 1 188 ? -5.409 5.706 -25.009 1.00 61.34 188 LEU A N 1
ATOM 1493 C CA . LEU A 1 188 ? -4.764 6.067 -26.275 1.00 61.34 188 LEU A CA 1
ATOM 1494 C C . LEU A 1 188 ? -4.585 4.841 -27.179 1.00 61.34 188 LEU A C 1
ATOM 1496 O O . LEU A 1 188 ? -4.818 4.937 -28.378 1.00 61.34 188 LEU A O 1
ATOM 1500 N N . PHE A 1 189 ? -4.213 3.688 -26.616 1.00 59.56 189 PHE A N 1
ATOM 1501 C CA . PHE A 1 189 ? -4.073 2.449 -27.382 1.00 59.56 189 PHE A CA 1
ATOM 1502 C C . PHE A 1 189 ? -5.420 1.982 -27.943 1.00 59.56 189 PHE A C 1
ATOM 1504 O O . PHE A 1 189 ? -5.483 1.621 -29.113 1.00 59.56 189 PHE A O 1
ATOM 1511 N N . LEU A 1 190 ? -6.499 2.057 -27.151 1.00 57.16 190 LEU A N 1
ATOM 1512 C CA . LEU A 1 190 ? -7.857 1.774 -27.627 1.00 57.16 190 LEU A CA 1
ATOM 1513 C C . LEU A 1 190 ? -8.308 2.762 -28.703 1.00 57.16 190 LEU A C 1
ATOM 1515 O O . LEU A 1 190 ? -8.864 2.329 -29.703 1.00 57.16 190 LEU A O 1
ATOM 1519 N N . TYR A 1 191 ? -8.049 4.061 -28.534 1.00 55.00 191 TYR A N 1
ATOM 1520 C CA . TYR A 1 191 ? -8.414 5.068 -29.535 1.00 55.00 191 TYR A CA 1
ATOM 1521 C C . TYR A 1 191 ? -7.668 4.875 -30.854 1.00 55.00 191 TYR A C 1
ATOM 1523 O O . TYR A 1 191 ? -8.272 4.984 -31.915 1.00 55.00 191 TYR A O 1
ATOM 1531 N N . VAL A 1 192 ? -6.372 4.561 -30.798 1.00 55.34 192 VAL A N 1
ATOM 1532 C CA . VAL A 1 192 ? -5.582 4.263 -31.998 1.00 55.34 192 VAL A CA 1
ATOM 1533 C C . VAL A 1 192 ? -6.078 2.977 -32.658 1.00 55.34 192 VAL A C 1
ATOM 1535 O O . VAL A 1 192 ? -6.201 2.963 -33.873 1.00 55.34 192 VAL A O 1
ATOM 1538 N N . LEU A 1 193 ? -6.431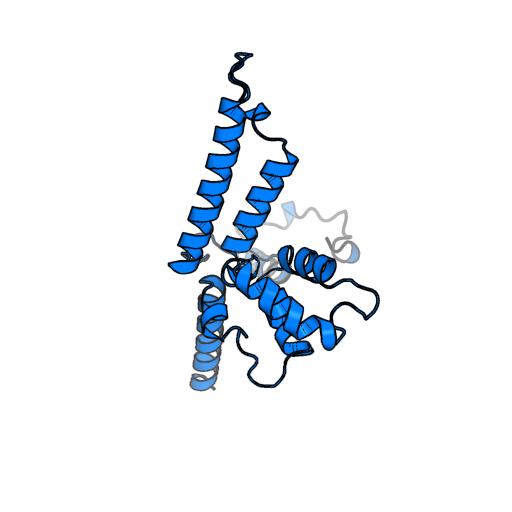 1.936 -31.894 1.00 50.97 193 LEU A N 1
ATOM 1539 C CA . LEU A 1 193 ? -6.991 0.702 -32.460 1.00 50.97 193 LEU A CA 1
ATOM 1540 C C . LEU A 1 193 ? -8.382 0.912 -33.085 1.00 50.97 193 LEU A C 1
ATOM 1542 O O . LEU A 1 193 ? -8.655 0.338 -34.127 1.00 50.97 193 LEU A O 1
ATOM 1546 N N . LEU A 1 194 ? -9.243 1.730 -32.466 1.00 51.69 194 LEU A N 1
ATOM 1547 C CA . LEU A 1 194 ? -10.605 2.030 -32.938 1.00 51.69 194 LEU A CA 1
ATOM 1548 C C . LEU A 1 194 ? -10.651 2.981 -34.141 1.00 51.69 194 LEU A C 1
ATOM 1550 O O . LEU A 1 194 ? -11.658 3.009 -34.833 1.00 51.69 194 LEU A O 1
ATOM 1554 N N . PHE A 1 195 ? -9.602 3.775 -34.372 1.00 49.94 195 PHE A N 1
ATOM 1555 C CA . PHE A 1 195 ? -9.503 4.667 -35.537 1.00 49.94 195 PHE A CA 1
ATOM 1556 C C . PHE A 1 195 ? -8.644 4.102 -36.680 1.00 49.94 195 PHE A C 1
ATOM 1558 O O . PHE A 1 195 ? -8.608 4.705 -37.750 1.00 49.94 195 PHE A O 1
ATOM 1565 N N . TYR A 1 196 ? -7.946 2.981 -36.468 1.00 45.19 196 TYR A N 1
ATOM 1566 C CA . TYR A 1 196 ? -7.130 2.302 -37.489 1.00 45.19 196 TYR A CA 1
ATOM 1567 C C . TYR A 1 196 ? -7.625 0.886 -37.850 1.00 45.19 196 TYR A C 1
ATOM 1569 O O . TYR A 1 196 ? -6.912 0.156 -38.542 1.00 45.19 196 TYR A O 1
ATOM 1577 N N . LEU A 1 197 ? -8.837 0.515 -37.429 1.00 44.22 197 LEU A N 1
ATOM 1578 C CA . LEU A 1 197 ? -9.623 -0.613 -37.949 1.00 44.22 197 LEU A CA 1
ATOM 1579 C C . LEU A 1 197 ? -10.935 -0.084 -38.529 1.00 44.22 197 LEU A C 1
ATOM 1581 O O . LEU A 1 197 ? -11.377 -0.657 -39.548 1.00 44.22 197 LEU A O 1
#

Radius of gyration: 26.24 Å; Cα contacts (8 Å, |Δi|>4): 113; chains: 1; bounding box: 58×44×68 Å

Solvent-accessible surface area (backbone atoms only — not comparable to full-atom values): 11929 Å² total; per-residue (Å²): 130,73,59,85,83,63,66,65,88,80,68,65,58,78,80,70,60,53,92,82,42,64,65,63,52,49,53,50,50,61,69,44,47,86,79,49,94,78,79,58,74,91,76,54,82,81,79,67,70,32,72,70,33,44,47,56,47,51,51,55,51,49,50,51,52,50,57,45,50,61,38,52,71,71,47,72,91,58,96,67,94,54,74,82,69,57,57,61,69,68,58,55,53,51,51,56,49,50,52,53,37,34,76,56,28,48,47,68,37,65,76,80,65,47,75,69,51,44,50,54,49,35,66,63,38,50,84,71,38,79,71,46,86,86,54,50,73,69,57,48,35,58,53,56,72,74,40,23,38,49,55,52,36,53,50,43,65,76,72,40,62,95,82,43,94,80,59,77,55,72,71,65,60,55,44,15,38,58,50,42,53,51,52,53,52,54,53,50,50,51,52,53,52,69,72,73,109

Secondary structure (DSSP, 8-state):
--TTTS--TT--HHHH--TT-HHHHHHHHHHHTTT-----GGG-PPPPPPHHHHHHHHHHHHHHHHHHHHHHTT-TTS----GGGSS-HHHHHHHHHHHHHHHH-GGGSSSSS-HHHHHHHHHHHTTTTTT-SSS-HHHHHHHHHTS-HHHHHHHHHHHSPTT-TTPPPHHHHTTSHHHHHHHHHHHHHHHHHHH--

Sequence (197 aa):
MMPDIFATGDVDLKKLLNAEDRELISQIKSILGPFILRRLKSNVKFVVMGTEQSEAYKNAINEYRAACQARSAKSSDGISNNIAGLIPKRQISNYFTQFRKIANHPLVIRCIYGDKDVDRIARLLYPKGAFGFECSLERAIQELKNYSDFNIHQLLLSYGDVGTKGALKDEHVFASAKCQVYFFLQHLFLYVLLFYL

Mean predicted aligned error: 11.62 Å